Protein AF-A0A2E2EBF0-F1 (afdb_monomer)

Radius of gyration: 18.36 Å; Cα contacts (8 Å, |Δi|>4): 272; chains: 1; bounding box: 48×27×52 Å

pLDDT: mean 91.11, std 5.86, range [53.75, 97.44]

Solvent-accessible surface area (backbone atoms only — not comparable to full-atom values): 9945 Å² total; per-residue (Å²): 137,89,55,76,67,55,57,56,48,48,54,36,33,75,69,41,33,41,21,37,41,37,35,20,41,70,90,76,64,46,81,65,34,36,41,30,27,51,69,26,38,61,19,34,23,44,29,94,85,40,58,39,71,54,15,43,43,52,49,50,42,47,46,71,77,37,85,52,38,78,45,81,45,80,42,92,70,61,74,89,56,59,78,45,89,65,61,68,69,59,52,54,52,53,37,52,54,50,39,53,48,30,66,77,33,62,88,70,54,75,62,53,76,30,32,48,42,77,37,72,67,46,70,73,67,68,66,93,68,55,73,67,41,47,55,48,53,56,40,42,74,78,32,37,38,40,49,50,35,72,66,67,37,81,63,51,72,40,56,50,37,50,31,52,52,50,36,44,75,69,62,30,48,45,81,44,80,73,128

Nearest PDB structures (foldseek):
  8ae6-assembly1_S  TM=7.185E-01  e=1.279E+00  Saccharomyces cerevisiae
  7t3c-assembly1_C  TM=7.363E-01  e=3.090E+00  Homo sapiens
  7t3c-assembly1_B  TM=2.744E-01  e=4.396E+00  Homo sapiens

Foldseek 3Di:
DDAPVLVVLVVLLVVQAAFWKFWAAPPPRHTQWIFGGGGSDGQFIDGLPAGGLLNLLLVLLCVVVGVTDIDTDGDDDDPVSRPDDDDPVVSVVVSVVSNVLCVVQVVQQDDQQKWKAFDPVLVVVPDDDDPLLVLLVVLCVPDGGSNSSCSPRNDHSSSNSVSVVVCVVVVGMDIDHDD

Mean predicted aligned error: 5.68 Å

Secondary structure (DSSP, 8-state):
---HHHHHHHHHHHTT--EEEEEE-TTT--EEEEEEEETTEEEEEESTT--HHHHHHHHHHHHHHS-PEEEEEE----GGG------HHHHHHHHHHHHHHHHHHGGGPPPTT-EEEE-HHHHHHT----HHHHHHHHHHHH--BHHHHHHH-SS-HHHHHHHHHHHHHTT-EEEE---

Structure (mmCIF, N/CA/C/O backbone):
data_AF-A0A2E2EBF0-F1
#
_entry.id   AF-A0A2E2EBF0-F1
#
loop_
_atom_site.group_PDB
_atom_site.id
_atom_site.type_symbol
_atom_site.label_atom_id
_atom_site.label_alt_id
_atom_site.label_comp_id
_atom_site.label_asym_id
_atom_site.label_entity_id
_atom_site.label_seq_id
_atom_site.pdbx_PDB_ins_code
_atom_site.Cartn_x
_atom_site.Cartn_y
_atom_site.Cartn_z
_atom_site.occupancy
_atom_site.B_iso_or_equiv
_atom_site.auth_seq_id
_atom_site.auth_comp_id
_atom_site.auth_asym_id
_atom_site.auth_atom_id
_atom_site.pdbx_PDB_model_num
ATOM 1 N N . MET A 1 1 ? 10.421 15.119 -2.868 1.00 69.62 1 MET A N 1
ATOM 2 C CA . MET A 1 1 ? 11.012 13.917 -2.250 1.00 69.62 1 MET A CA 1
ATOM 3 C C . MET A 1 1 ? 11.567 13.080 -3.377 1.00 69.62 1 MET A C 1
ATOM 5 O O . MET A 1 1 ? 10.826 12.855 -4.325 1.00 69.62 1 MET A O 1
ATOM 9 N N . ASP A 1 2 ? 12.838 12.704 -3.304 1.00 72.00 2 ASP A N 1
ATOM 10 C CA . ASP A 1 2 ? 13.488 11.916 -4.347 1.00 72.00 2 ASP A CA 1
ATOM 11 C C . ASP A 1 2 ? 13.670 10.478 -3.857 1.00 72.00 2 ASP A C 1
ATOM 13 O O . ASP A 1 2 ? 14.123 10.264 -2.729 1.00 72.00 2 ASP A O 1
ATOM 17 N N . LEU A 1 3 ? 13.231 9.505 -4.651 1.00 83.75 3 LEU A N 1
ATOM 18 C CA . LEU A 1 3 ? 13.284 8.089 -4.302 1.00 83.75 3 LEU A CA 1
ATOM 19 C C . LEU A 1 3 ? 14.122 7.371 -5.348 1.00 83.75 3 LEU A C 1
ATOM 21 O O . LEU A 1 3 ? 13.720 7.300 -6.503 1.00 83.75 3 LEU A O 1
ATOM 25 N N . LYS A 1 4 ? 15.212 6.730 -4.925 1.00 90.81 4 LYS A N 1
ATOM 26 C CA . LYS A 1 4 ? 16.095 5.949 -5.808 1.00 90.81 4 LYS A CA 1
ATOM 27 C C . LYS A 1 4 ? 15.349 4.913 -6.666 1.00 90.81 4 LYS A C 1
ATOM 29 O O . LYS A 1 4 ? 15.742 4.628 -7.789 1.00 90.81 4 LYS A O 1
ATOM 34 N N . ILE A 1 5 ? 14.244 4.352 -6.167 1.00 92.94 5 ILE A N 1
ATOM 35 C CA . ILE A 1 5 ? 13.412 3.424 -6.949 1.00 92.94 5 ILE A CA 1
ATOM 36 C C . ILE A 1 5 ? 12.758 4.086 -8.170 1.00 92.94 5 ILE A C 1
ATOM 38 O O . ILE A 1 5 ? 12.507 3.401 -9.154 1.00 92.94 5 ILE A O 1
ATOM 42 N N . PHE A 1 6 ? 12.490 5.394 -8.139 1.00 94.69 6 PHE A N 1
ATOM 43 C CA . PHE A 1 6 ? 11.945 6.106 -9.294 1.00 94.69 6 PHE A CA 1
ATOM 44 C C . PHE A 1 6 ? 12.949 6.171 -10.439 1.00 94.69 6 PHE A C 1
ATOM 46 O O .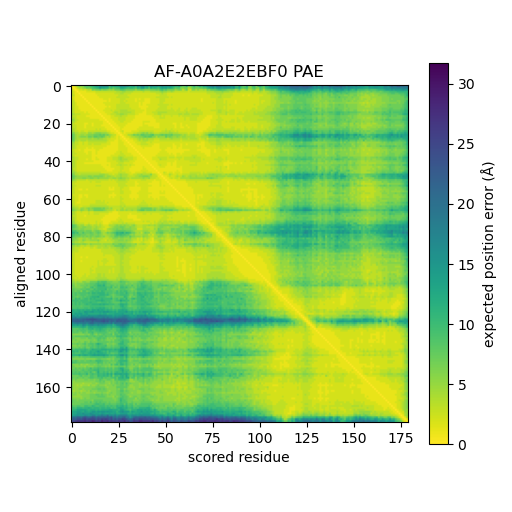 PHE A 1 6 ? 12.542 5.919 -11.565 1.00 94.69 6 PHE A O 1
ATOM 53 N N . GLU A 1 7 ? 14.236 6.386 -10.152 1.00 94.38 7 GLU A N 1
ATOM 54 C CA . GLU A 1 7 ? 15.300 6.336 -11.165 1.00 94.38 7 GLU A CA 1
ATOM 55 C C . GLU A 1 7 ? 15.337 4.961 -11.846 1.00 94.38 7 GLU A C 1
ATOM 57 O O . GLU A 1 7 ? 15.288 4.863 -13.068 1.00 94.38 7 GLU A O 1
ATOM 62 N N . ILE A 1 8 ? 15.308 3.883 -11.053 1.00 95.25 8 ILE A N 1
ATOM 63 C CA . ILE A 1 8 ? 15.311 2.506 -11.571 1.00 95.25 8 ILE A CA 1
ATOM 64 C C . ILE A 1 8 ? 14.076 2.243 -12.442 1.00 95.25 8 ILE A C 1
ATOM 66 O O . ILE A 1 8 ? 14.166 1.590 -13.482 1.00 95.25 8 ILE A O 1
ATOM 70 N N . ILE A 1 9 ? 12.909 2.727 -12.015 1.00 95.81 9 ILE A N 1
ATOM 71 C CA . ILE A 1 9 ? 11.661 2.577 -12.766 1.00 95.81 9 ILE A CA 1
ATOM 72 C C . ILE A 1 9 ? 11.694 3.391 -14.065 1.00 95.81 9 ILE A C 1
ATOM 74 O O . ILE A 1 9 ? 11.201 2.906 -15.082 1.00 95.81 9 ILE A O 1
ATOM 78 N N . ASP A 1 10 ? 12.283 4.585 -14.057 1.00 96.19 10 ASP A N 1
ATOM 79 C CA . ASP A 1 10 ? 12.459 5.405 -15.256 1.00 96.19 10 ASP A CA 1
ATOM 80 C C . ASP A 1 10 ? 13.385 4.736 -16.264 1.00 96.19 10 ASP A C 1
ATOM 82 O O . ASP A 1 10 ? 13.055 4.666 -17.446 1.00 96.19 10 ASP A O 1
ATOM 86 N N . GLU A 1 11 ? 14.492 4.154 -15.801 1.00 96.38 11 GLU A N 1
ATOM 87 C CA . GLU A 1 11 ? 15.360 3.333 -16.645 1.00 96.38 11 GLU A CA 1
ATOM 88 C C . GLU A 1 11 ? 14.573 2.189 -17.300 1.00 96.38 11 GLU A C 1
ATOM 90 O O . GLU A 1 11 ? 14.660 2.001 -18.514 1.00 96.38 11 GLU A O 1
ATOM 95 N N . GLN A 1 12 ? 13.744 1.473 -16.527 1.00 96.62 12 GLN A N 1
ATOM 96 C CA . GLN A 1 12 ? 12.925 0.372 -17.049 1.00 96.62 12 GLN A CA 1
ATOM 97 C C . GLN A 1 12 ? 11.855 0.856 -18.034 1.00 96.62 12 GLN A C 1
ATOM 99 O O . GLN A 1 12 ? 11.537 0.160 -19.001 1.00 96.62 12 GLN A O 1
ATOM 104 N N . ASN A 1 13 ? 11.310 2.054 -17.818 1.00 96.38 13 ASN A N 1
ATOM 105 C CA . ASN A 1 13 ? 10.369 2.676 -18.737 1.00 96.38 13 ASN A CA 1
ATOM 106 C C . ASN A 1 13 ? 11.032 3.019 -20.078 1.00 96.38 13 ASN A C 1
ATOM 108 O O . ASN A 1 13 ? 10.491 2.674 -21.127 1.00 96.38 13 ASN A O 1
ATOM 112 N N . ILE A 1 14 ? 12.219 3.632 -20.043 1.00 96.81 14 ILE A N 1
ATOM 113 C CA . ILE A 1 14 ? 12.965 4.072 -21.232 1.00 96.81 14 ILE A CA 1
ATOM 114 C C . ILE A 1 14 ? 13.367 2.890 -22.118 1.00 96.81 14 ILE A C 1
ATOM 116 O O . ILE A 1 14 ? 13.306 2.991 -23.342 1.00 96.81 14 ILE A O 1
ATOM 120 N N . VAL A 1 15 ? 13.771 1.768 -21.518 1.00 96.25 15 VAL A N 1
ATOM 121 C CA . VAL A 1 15 ? 14.196 0.570 -22.265 1.00 96.25 15 VAL A CA 1
ATOM 122 C C . VAL A 1 15 ? 13.032 -0.341 -22.674 1.00 96.25 15 VAL A C 1
ATOM 124 O O . VAL A 1 15 ? 13.276 -1.445 -23.157 1.00 96.25 15 VAL A O 1
ATOM 127 N N . CYS A 1 16 ? 11.780 0.094 -22.479 1.00 95.25 16 CYS A N 1
ATOM 128 C CA . CYS A 1 16 ? 10.571 -0.695 -22.738 1.00 95.25 16 CYS A CA 1
ATOM 129 C C . CYS A 1 16 ? 10.619 -2.081 -22.068 1.00 95.25 16 CYS A C 1
ATOM 131 O O . CYS A 1 16 ? 10.295 -3.097 -22.679 1.00 95.25 16 CYS A O 1
ATOM 133 N N . PHE A 1 17 ? 11.064 -2.129 -20.810 1.00 96.62 17 PHE A N 1
ATOM 134 C CA . PHE A 1 17 ? 11.285 -3.378 -20.088 1.00 96.62 17 PHE A CA 1
ATOM 13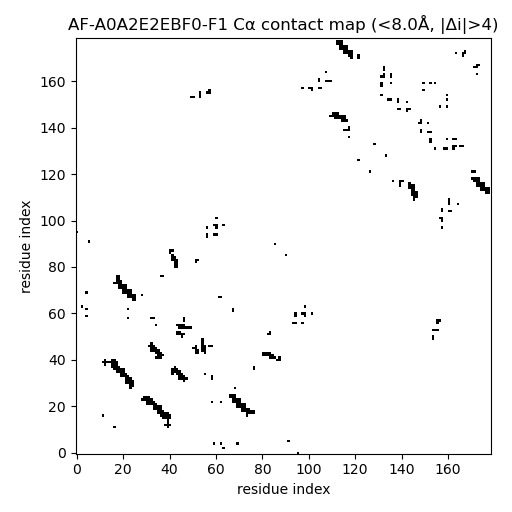5 C C . PHE A 1 17 ? 9.996 -4.198 -19.918 1.00 96.62 17 PHE A C 1
ATOM 137 O O . PHE A 1 17 ? 8.947 -3.659 -19.556 1.00 96.62 17 PHE A O 1
ATOM 144 N N . THR A 1 18 ? 10.113 -5.517 -20.083 1.00 96.88 18 THR A N 1
ATOM 145 C CA . THR A 1 18 ? 9.068 -6.498 -19.761 1.00 96.88 18 THR A CA 1
ATOM 146 C C . THR A 1 18 ? 9.642 -7.545 -18.810 1.00 96.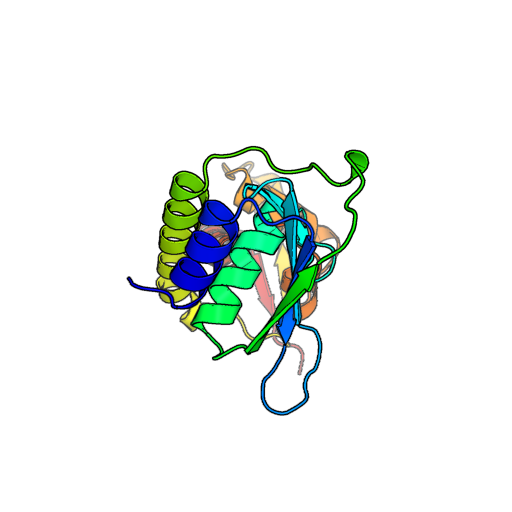88 18 THR A C 1
ATOM 148 O O . THR A 1 18 ? 10.664 -8.173 -19.097 1.00 96.88 18 THR A O 1
ATOM 151 N N . GLY A 1 19 ? 9.000 -7.711 -17.654 1.00 96.94 19 GLY A N 1
ATOM 152 C CA . GLY A 1 19 ? 9.478 -8.586 -16.585 1.00 96.94 19 GLY A CA 1
ATOM 153 C C . GLY A 1 19 ? 9.093 -8.082 -15.198 1.00 96.94 19 GLY A C 1
ATOM 154 O O . GLY A 1 19 ? 8.059 -7.431 -15.016 1.00 96.94 19 GLY A O 1
ATOM 155 N N . ARG A 1 20 ? 9.921 -8.387 -14.195 1.00 97.19 20 ARG A N 1
ATOM 156 C CA . ARG A 1 20 ? 9.675 -8.024 -12.792 1.00 97.19 20 ARG A CA 1
ATOM 157 C C . ARG A 1 20 ? 10.830 -7.237 -12.196 1.00 97.19 20 ARG A C 1
ATOM 159 O O . ARG A 1 20 ? 11.995 -7.543 -12.429 1.00 97.19 20 ARG A O 1
ATOM 166 N N . LEU A 1 21 ? 10.493 -6.277 -11.344 1.00 97.38 21 LEU A N 1
ATOM 167 C CA . LEU A 1 21 ? 11.405 -5.743 -10.342 1.00 97.38 21 LEU A CA 1
ATOM 168 C C . LEU A 1 21 ? 11.043 -6.342 -8.993 1.00 97.38 21 LEU A C 1
ATOM 170 O O . LEU A 1 21 ? 9.990 -6.039 -8.431 1.00 97.38 21 LEU A O 1
ATOM 174 N N . ASN A 1 22 ? 11.919 -7.193 -8.479 1.00 97.44 22 ASN A N 1
ATOM 175 C CA . ASN A 1 22 ? 11.788 -7.801 -7.166 1.00 97.44 22 ASN A CA 1
ATOM 176 C C . ASN A 1 22 ? 12.473 -6.919 -6.121 1.00 97.44 22 ASN A C 1
ATOM 178 O O . ASN A 1 22 ? 13.636 -6.544 -6.278 1.00 97.44 22 ASN A O 1
ATOM 182 N N . LEU A 1 23 ? 11.757 -6.606 -5.043 1.00 96.81 23 LEU A N 1
ATOM 183 C CA . LEU A 1 23 ? 12.297 -5.889 -3.894 1.00 96.81 23 LEU A CA 1
ATOM 184 C C . LEU A 1 23 ? 12.678 -6.900 -2.812 1.00 96.81 23 LEU A C 1
ATOM 186 O O . LEU A 1 23 ? 11.836 -7.682 -2.363 1.00 96.81 23 LEU A O 1
ATOM 190 N N . LEU A 1 24 ? 13.942 -6.873 -2.394 1.00 96.06 24 LEU A N 1
ATOM 191 C CA . LEU A 1 24 ? 14.535 -7.809 -1.441 1.00 96.06 24 LEU A CA 1
ATOM 192 C C . LEU A 1 24 ? 15.145 -7.070 -0.243 1.00 96.06 24 LEU A C 1
ATOM 194 O O . LEU A 1 24 ? 15.692 -5.974 -0.388 1.00 96.06 24 LEU A O 1
ATOM 198 N N . LYS A 1 25 ? 15.139 -7.693 0.939 1.00 94.31 25 LYS A N 1
ATOM 199 C CA . LYS A 1 25 ? 15.927 -7.196 2.083 1.00 94.31 25 LYS A CA 1
ATOM 200 C C . LYS A 1 25 ? 17.427 -7.380 1.798 1.00 94.31 25 LYS A C 1
ATOM 202 O O . LYS A 1 25 ? 17.823 -8.506 1.490 1.00 94.31 25 LYS A O 1
ATO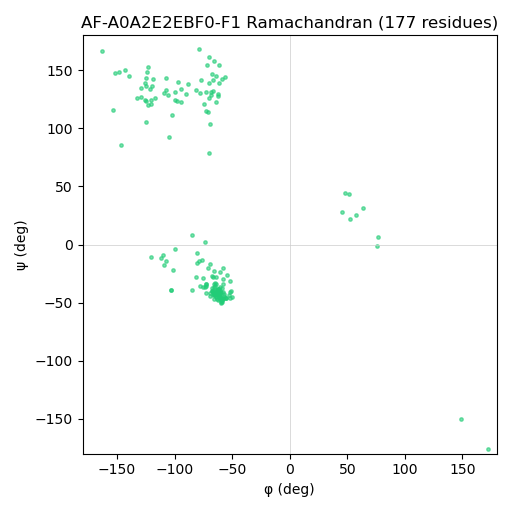M 207 N N . PRO A 1 26 ? 18.289 -6.355 1.943 1.00 90.81 26 PRO A N 1
ATOM 208 C CA . PRO A 1 26 ? 19.709 -6.475 1.591 1.00 90.81 26 PRO A CA 1
ATOM 209 C C . PRO A 1 26 ? 20.465 -7.550 2.370 1.00 90.81 26 PRO A C 1
ATOM 211 O O . PRO A 1 26 ? 21.348 -8.202 1.823 1.00 90.81 26 PRO A O 1
ATOM 214 N N . GLN A 1 27 ? 20.130 -7.729 3.651 1.00 89.94 27 GLN A N 1
ATOM 215 C CA . GLN A 1 27 ? 20.878 -8.602 4.556 1.00 89.94 27 GLN A CA 1
ATOM 216 C C . GLN A 1 27 ? 20.546 -10.082 4.341 1.00 89.94 27 GLN A C 1
ATOM 218 O O . GLN A 1 27 ? 21.419 -10.932 4.484 1.00 89.94 27 GLN A O 1
ATOM 223 N N . THR A 1 28 ? 19.291 -10.397 4.013 1.00 92.88 28 THR A N 1
ATOM 224 C CA . THR A 1 28 ? 18.798 -11.782 3.927 1.00 92.88 28 THR A CA 1
ATOM 225 C C . THR A 1 28 ? 18.462 -12.223 2.505 1.00 92.88 28 THR A C 1
ATOM 227 O O . THR A 1 28 ? 18.233 -13.407 2.285 1.00 92.88 28 THR A O 1
ATOM 230 N N . ASN A 1 29 ? 18.414 -11.295 1.541 1.00 91.44 29 ASN A N 1
ATOM 231 C CA . ASN A 1 29 ? 17.818 -11.489 0.213 1.00 91.44 29 ASN A CA 1
ATOM 232 C C . ASN A 1 29 ? 16.373 -12.026 0.262 1.00 91.44 29 ASN A C 1
ATOM 234 O O . ASN A 1 29 ? 15.885 -12.602 -0.706 1.00 91.44 29 ASN A O 1
ATOM 238 N N . GLU A 1 30 ? 15.676 -11.836 1.384 1.00 93.62 30 GLU A N 1
ATOM 239 C CA . GLU A 1 30 ? 14.278 -12.233 1.530 1.00 93.62 30 GLU A CA 1
ATOM 240 C C . GLU A 1 30 ? 13.396 -11.381 0.615 1.00 93.62 30 GLU A C 1
ATOM 242 O O . GLU A 1 30 ? 13.516 -10.151 0.599 1.00 93.62 30 GLU A O 1
ATOM 247 N N . HIS A 1 31 ? 12.504 -12.044 -0.125 1.00 95.25 31 HIS A N 1
ATOM 248 C CA . HIS A 1 31 ? 11.557 -11.396 -1.025 1.00 95.25 31 HIS A CA 1
ATOM 249 C C . HIS A 1 31 ? 10.482 -10.641 -0.251 1.00 95.25 31 HIS A C 1
ATOM 251 O O . HIS A 1 31 ? 9.816 -11.200 0.618 1.00 95.25 31 HIS A O 1
ATOM 257 N N . VAL A 1 32 ? 10.330 -9.356 -0.569 1.00 94.62 32 VAL A N 1
ATOM 258 C CA . VAL A 1 32 ? 9.348 -8.478 0.073 1.00 94.62 32 VAL A CA 1
ATOM 259 C C . VAL A 1 32 ? 8.134 -8.261 -0.834 1.00 94.62 32 VAL A C 1
ATOM 261 O O . VAL A 1 32 ? 6.996 -8.250 -0.366 1.00 94.62 32 VAL A O 1
ATOM 264 N N . GLY A 1 33 ? 8.364 -8.124 -2.139 1.00 96.12 33 GLY A N 1
ATOM 265 C CA . GLY A 1 33 ? 7.316 -8.032 -3.149 1.00 96.12 33 GLY A CA 1
ATOM 266 C C . GLY A 1 33 ? 7.874 -7.697 -4.530 1.00 96.12 33 GLY A C 1
ATOM 267 O O . GLY A 1 33 ? 9.091 -7.629 -4.717 1.00 96.12 33 GLY A O 1
ATOM 268 N N . SER A 1 34 ? 6.985 -7.505 -5.502 1.00 97.00 34 SER A N 1
ATOM 269 C CA . SER A 1 34 ? 7.371 -7.323 -6.908 1.00 97.00 34 SER A CA 1
ATOM 270 C C . SER A 1 34 ? 6.547 -6.245 -7.599 1.00 97.00 34 SER A C 1
ATOM 272 O O . SER A 1 34 ? 5.344 -6.141 -7.364 1.00 97.00 34 SER A O 1
ATOM 274 N N . ILE A 1 35 ? 7.174 -5.502 -8.508 1.00 97.25 35 ILE A N 1
ATOM 275 C CA . ILE A 1 35 ? 6.509 -4.612 -9.467 1.00 97.25 35 ILE A CA 1
ATOM 276 C C . ILE A 1 35 ? 6.644 -5.247 -10.852 1.00 97.25 35 ILE A C 1
ATOM 278 O O . ILE A 1 35 ? 7.736 -5.661 -11.235 1.00 97.25 35 ILE A O 1
ATOM 282 N N . ILE A 1 36 ? 5.540 -5.365 -11.584 1.00 97.00 36 ILE A N 1
ATOM 283 C CA . ILE A 1 36 ? 5.486 -6.075 -12.867 1.00 97.00 36 ILE A CA 1
ATOM 284 C C . ILE A 1 36 ? 5.353 -5.067 -14.000 1.00 97.00 36 ILE A C 1
ATOM 286 O O . ILE A 1 36 ? 4.509 -4.166 -13.936 1.00 97.00 36 ILE A O 1
ATOM 290 N N . PHE A 1 37 ? 6.170 -5.261 -15.033 1.00 96.56 37 PHE A N 1
ATOM 291 C CA . PHE A 1 37 ? 6.263 -4.398 -16.199 1.00 96.56 37 PHE A CA 1
ATOM 292 C C . PHE A 1 37 ? 5.912 -5.139 -17.486 1.00 96.56 37 PHE A C 1
ATOM 294 O O . PHE A 1 37 ? 6.285 -6.301 -17.658 1.00 96.56 37 PHE A O 1
ATOM 301 N N . ILE A 1 38 ? 5.236 -4.430 -18.389 1.00 95.50 38 ILE A N 1
ATOM 302 C CA . ILE A 1 38 ? 5.093 -4.780 -19.806 1.00 95.50 38 ILE A CA 1
ATOM 303 C C . ILE A 1 38 ? 5.381 -3.514 -20.609 1.00 95.50 38 ILE A C 1
ATOM 305 O O . ILE A 1 38 ? 4.778 -2.473 -20.343 1.00 95.50 38 ILE A O 1
ATOM 309 N N . ASP A 1 39 ? 6.306 -3.605 -21.560 1.00 93.75 39 ASP A N 1
ATOM 310 C CA . ASP A 1 39 ? 6.707 -2.528 -22.470 1.00 93.75 39 ASP A CA 1
ATOM 311 C C . ASP A 1 39 ? 6.984 -1.202 -21.738 1.00 93.75 39 ASP A C 1
ATOM 313 O O . ASP A 1 39 ? 6.526 -0.120 -22.112 1.00 93.75 39 ASP A O 1
ATOM 317 N N . GLY A 1 40 ? 7.711 -1.297 -20.622 1.00 94.06 40 GLY A N 1
ATOM 318 C CA . GLY A 1 40 ? 8.100 -0.162 -19.789 1.00 94.06 40 GLY A CA 1
ATOM 319 C C . GLY A 1 40 ? 6.984 0.404 -18.903 1.00 94.06 40 GLY A C 1
ATOM 320 O O . GLY A 1 40 ? 7.233 1.328 -18.130 1.00 94.06 40 GLY A O 1
ATOM 321 N N . GLN A 1 41 ? 5.762 -0.127 -18.962 1.00 94.94 41 GLN A N 1
ATOM 322 C CA . GLN A 1 41 ? 4.642 0.314 -18.129 1.00 94.94 41 GLN A CA 1
ATOM 323 C C . GLN A 1 41 ? 4.468 -0.585 -16.908 1.00 94.94 41 GLN A C 1
ATOM 325 O O . GLN A 1 41 ? 4.531 -1.807 -17.016 1.00 94.94 41 GLN A O 1
ATOM 330 N N . ILE A 1 42 ? 4.170 0.010 -15.749 1.00 96.75 42 ILE A N 1
ATOM 331 C CA . ILE A 1 42 ? 3.766 -0.751 -14.561 1.00 96.75 42 ILE A CA 1
ATOM 332 C C . ILE A 1 42 ? 2.349 -1.276 -14.780 1.00 96.75 42 ILE A C 1
ATOM 334 O O . ILE A 1 42 ? 1.391 -0.502 -14.821 1.00 96.75 42 ILE A O 1
ATOM 338 N N . VAL A 1 43 ? 2.213 -2.596 -14.856 1.00 96.25 43 VAL A N 1
ATOM 339 C CA . VAL A 1 43 ? 0.927 -3.256 -15.120 1.00 96.25 43 VAL A CA 1
ATOM 340 C C . VAL A 1 43 ? 0.372 -3.995 -13.908 1.00 96.25 43 VAL A C 1
ATOM 342 O O . VAL A 1 43 ? -0.819 -4.308 -13.871 1.00 96.25 43 VAL A O 1
ATOM 345 N N . ASN A 1 44 ? 1.203 -4.276 -12.900 1.00 96.75 44 ASN A N 1
ATOM 346 C CA . ASN A 1 44 ? 0.788 -4.956 -11.675 1.00 96.75 44 ASN A CA 1
ATOM 347 C C . ASN A 1 44 ? 1.816 -4.770 -10.548 1.00 96.75 44 ASN A C 1
ATOM 349 O O . ASN A 1 44 ? 2.960 -4.386 -10.793 1.00 96.75 44 ASN A O 1
ATOM 353 N N . ALA A 1 45 ? 1.426 -5.096 -9.319 1.00 96.50 45 ALA A N 1
ATOM 354 C CA . ALA A 1 45 ? 2.337 -5.224 -8.190 1.00 96.50 45 ALA A CA 1
ATOM 355 C C . ALA A 1 45 ? 1.838 -6.283 -7.202 1.00 96.50 45 ALA A C 1
ATOM 357 O O . ALA A 1 45 ? 0.634 -6.483 -7.039 1.00 96.50 45 ALA A O 1
ATOM 358 N N . LEU A 1 46 ? 2.774 -6.953 -6.532 1.00 94.69 46 LEU A N 1
ATOM 359 C CA . LEU A 1 46 ? 2.512 -8.044 -5.601 1.00 94.69 46 LEU A CA 1
ATOM 360 C C . LEU A 1 46 ? 3.101 -7.717 -4.229 1.00 94.69 46 LEU A C 1
ATOM 362 O O . LEU A 1 46 ? 4.311 -7.542 -4.089 1.00 94.69 46 LEU A O 1
ATOM 366 N N . TRP A 1 47 ? 2.235 -7.676 -3.217 1.00 91.75 47 TRP A N 1
ATOM 367 C CA . TRP A 1 47 ? 2.603 -7.455 -1.819 1.00 91.75 47 TRP A CA 1
ATOM 368 C C . TRP A 1 47 ? 1.563 -8.096 -0.905 1.00 91.75 47 TRP A C 1
ATOM 370 O O . TRP A 1 47 ? 0.415 -7.663 -0.916 1.00 91.75 47 TRP A O 1
ATOM 380 N N . LYS A 1 48 ? 1.944 -9.113 -0.121 1.00 85.62 48 LYS A N 1
ATOM 381 C CA . LYS A 1 48 ? 1.109 -9.735 0.934 1.00 85.62 48 LYS A CA 1
ATOM 382 C C . LYS A 1 48 ? -0.356 -10.052 0.551 1.00 85.62 48 LYS A C 1
ATOM 384 O O . LYS A 1 48 ? -1.225 -10.064 1.412 1.00 85.62 48 LYS A O 1
ATOM 389 N N . GLY A 1 49 ? -0.643 -10.303 -0.728 1.00 82.38 49 GLY A N 1
ATOM 390 C CA . GLY A 1 49 ? -2.006 -10.554 -1.219 1.00 82.38 49 GLY A CA 1
ATOM 391 C C . GLY A 1 49 ? -2.902 -9.315 -1.373 1.00 82.38 49 GLY A C 1
ATOM 392 O O . GLY A 1 49 ? -4.077 -9.469 -1.688 1.00 82.38 49 GLY A O 1
ATOM 393 N N . CYS A 1 50 ? -2.379 -8.098 -1.191 1.00 83.50 50 CYS A N 1
ATOM 394 C CA . CYS A 1 50 ? -3.127 -6.859 -1.404 1.00 83.50 50 CYS A CA 1
ATOM 395 C C . CYS A 1 50 ? -3.503 -6.652 -2.881 1.00 83.50 50 CYS A C 1
ATOM 397 O O . CYS A 1 50 ? -2.819 -7.123 -3.793 1.00 83.50 50 CYS A O 1
ATOM 399 N N . ALA A 1 51 ? -4.539 -5.841 -3.115 1.00 89.06 51 ALA A N 1
ATOM 400 C CA . ALA A 1 51 ? -4.892 -5.380 -4.453 1.00 89.06 51 ALA A CA 1
ATOM 401 C C . ALA A 1 51 ? -3.702 -4.659 -5.137 1.00 89.06 51 ALA A C 1
ATOM 403 O O . ALA A 1 51 ? -2.996 -3.901 -4.465 1.00 89.06 51 ALA A O 1
ATOM 404 N N . PRO A 1 52 ? -3.508 -4.803 -6.463 1.00 93.00 52 PRO A N 1
ATOM 405 C CA . PRO A 1 52 ? -2.311 -4.338 -7.178 1.00 93.00 52 PRO A CA 1
ATOM 406 C C . PRO A 1 52 ? -1.896 -2.889 -6.927 1.00 93.00 52 PRO A C 1
ATOM 408 O O . PRO A 1 52 ? -0.727 -2.602 -6.684 1.00 93.00 52 PRO A O 1
ATOM 411 N N . PHE A 1 53 ? -2.848 -1.955 -6.942 1.00 91.81 53 PHE A N 1
ATOM 412 C CA . PHE A 1 53 ? -2.542 -0.540 -6.716 1.00 91.81 53 PHE A CA 1
ATOM 413 C C . PHE A 1 53 ? -1.996 -0.308 -5.302 1.00 91.81 53 PHE A C 1
ATOM 415 O O . PHE A 1 53 ? -1.012 0.401 -5.104 1.00 91.81 53 PHE A O 1
ATOM 422 N N . LYS A 1 54 ? -2.610 -0.956 -4.312 1.00 88.75 54 LYS A N 1
ATOM 423 C CA . LYS A 1 54 ? -2.212 -0.824 -2.912 1.00 88.75 54 LYS A CA 1
ATOM 424 C C . LYS A 1 54 ? -0.908 -1.549 -2.625 1.00 88.75 54 LYS A C 1
ATOM 426 O O . LYS A 1 54 ? -0.078 -1.036 -1.883 1.00 88.75 54 LYS A O 1
ATOM 431 N N . ALA A 1 55 ? -0.697 -2.697 -3.265 1.00 92.50 55 ALA A N 1
ATOM 432 C CA . ALA A 1 55 ? 0.582 -3.385 -3.248 1.00 92.50 55 ALA A CA 1
ATOM 433 C C . ALA A 1 55 ? 1.710 -2.468 -3.738 1.00 92.50 55 ALA A C 1
ATOM 435 O O . ALA A 1 55 ? 2.735 -2.358 -3.071 1.00 92.50 55 ALA A O 1
ATOM 436 N N . LEU A 1 56 ? 1.490 -1.747 -4.842 1.00 95.19 56 LEU A N 1
ATOM 437 C CA . LEU A 1 56 ? 2.457 -0.795 -5.382 1.00 95.19 56 LEU A CA 1
ATOM 438 C C . LEU A 1 56 ? 2.757 0.353 -4.402 1.00 95.19 56 LEU A C 1
ATOM 440 O O . LEU A 1 56 ? 3.922 0.644 -4.139 1.00 95.19 56 LEU A O 1
ATOM 444 N N . MET A 1 57 ? 1.729 0.980 -3.819 1.00 94.31 57 MET A N 1
ATOM 445 C CA . MET A 1 57 ? 1.931 2.067 -2.849 1.00 94.31 57 MET A CA 1
ATOM 446 C C . MET A 1 57 ? 2.653 1.582 -1.582 1.00 94.31 57 MET A C 1
ATOM 448 O O . MET A 1 57 ? 3.574 2.244 -1.103 1.00 94.31 57 MET A O 1
ATOM 452 N N . ASN A 1 58 ? 2.295 0.401 -1.067 1.00 90.94 58 ASN A N 1
ATOM 453 C CA . ASN A 1 58 ? 2.969 -0.205 0.083 1.00 90.94 58 ASN A CA 1
ATOM 454 C C . ASN A 1 58 ? 4.434 -0.545 -0.216 1.00 90.94 58 ASN A C 1
ATOM 456 O O . ASN A 1 58 ? 5.291 -0.320 0.637 1.00 90.94 58 ASN A O 1
ATOM 460 N N . LEU A 1 59 ? 4.739 -1.029 -1.423 1.00 93.94 59 LEU A N 1
ATOM 461 C CA . LEU A 1 59 ? 6.112 -1.268 -1.871 1.00 93.94 59 LEU A CA 1
ATOM 462 C C . LEU A 1 59 ? 6.937 0.022 -1.877 1.00 93.94 59 LEU A C 1
ATOM 464 O O . LEU A 1 59 ? 8.057 0.015 -1.373 1.00 93.94 59 LEU A O 1
ATOM 468 N N . PHE A 1 60 ? 6.385 1.137 -2.367 1.00 94.50 60 PHE A N 1
ATOM 469 C CA . PHE A 1 60 ? 7.076 2.431 -2.333 1.00 94.50 60 PHE A CA 1
ATOM 470 C C . PHE A 1 60 ? 7.313 2.938 -0.912 1.00 94.50 60 PHE A C 1
ATOM 472 O O . PHE A 1 60 ? 8.423 3.362 -0.595 1.00 94.50 60 PHE A O 1
ATOM 479 N N . ILE A 1 61 ? 6.314 2.838 -0.031 1.00 92.00 61 ILE A N 1
ATOM 480 C CA . ILE A 1 61 ? 6.476 3.182 1.389 1.00 92.00 61 ILE A CA 1
ATOM 481 C C . ILE A 1 61 ? 7.564 2.316 2.030 1.00 92.00 61 ILE A C 1
ATOM 483 O O . ILE A 1 61 ? 8.384 2.814 2.798 1.00 92.00 61 ILE A O 1
ATOM 487 N N . LYS A 1 62 ? 7.603 1.023 1.705 1.00 91.12 62 LYS A N 1
ATOM 488 C CA . LYS A 1 62 ? 8.576 0.086 2.274 1.00 91.12 62 LYS A CA 1
ATOM 489 C C . LYS A 1 62 ? 9.981 0.293 1.742 1.00 91.12 62 LYS A C 1
ATOM 491 O O . LYS A 1 62 ? 10.911 0.193 2.530 1.00 91.12 62 LYS A O 1
ATOM 496 N N . PHE A 1 63 ? 10.121 0.648 0.470 1.00 92.88 63 PHE A N 1
ATOM 497 C CA . PHE A 1 63 ? 11.385 1.092 -0.112 1.00 92.88 63 PHE A CA 1
ATOM 498 C C . PHE A 1 63 ? 11.868 2.418 0.494 1.00 92.88 63 PHE A C 1
ATOM 500 O O . PHE A 1 63 ? 13.061 2.650 0.625 1.00 92.88 63 PHE A O 1
ATOM 507 N N . TYR A 1 64 ? 10.951 3.310 0.873 1.00 91.38 64 TYR A N 1
ATOM 508 C CA . TYR A 1 64 ? 11.320 4.537 1.575 1.00 91.38 64 TYR A CA 1
ATOM 509 C C . TYR A 1 64 ? 11.749 4.267 3.027 1.00 91.38 64 TYR A C 1
ATOM 511 O O . TYR A 1 64 ? 12.706 4.856 3.517 1.00 91.38 64 TYR A O 1
ATOM 519 N N . GLU A 1 65 ? 11.038 3.381 3.731 1.00 89.00 65 GLU A N 1
ATOM 520 C CA . GLU A 1 65 ? 11.326 3.039 5.130 1.00 89.00 65 GLU A CA 1
ATOM 521 C C . GLU A 1 65 ? 12.593 2.187 5.287 1.00 89.00 65 GLU A C 1
ATOM 523 O O . GLU A 1 65 ? 13.280 2.276 6.305 1.00 89.00 65 GLU A O 1
ATOM 528 N N . GLN A 1 66 ? 12.867 1.325 4.312 1.00 87.88 66 GLN A N 1
ATOM 529 C CA . GLN A 1 66 ? 13.951 0.353 4.335 1.00 87.88 66 GLN A CA 1
ATOM 530 C C . GLN A 1 66 ? 14.744 0.488 3.044 1.00 87.88 66 GLN A C 1
ATOM 532 O O . GLN A 1 66 ? 14.153 0.514 1.972 1.00 87.88 66 GLN A O 1
ATOM 537 N N . ASP A 1 67 ? 16.071 0.501 3.131 1.00 84.88 67 ASP A N 1
ATOM 538 C CA . ASP A 1 67 ? 16.939 0.505 1.951 1.00 84.88 67 ASP A CA 1
ATOM 539 C C . ASP A 1 67 ? 16.872 -0.863 1.252 1.00 84.88 67 ASP 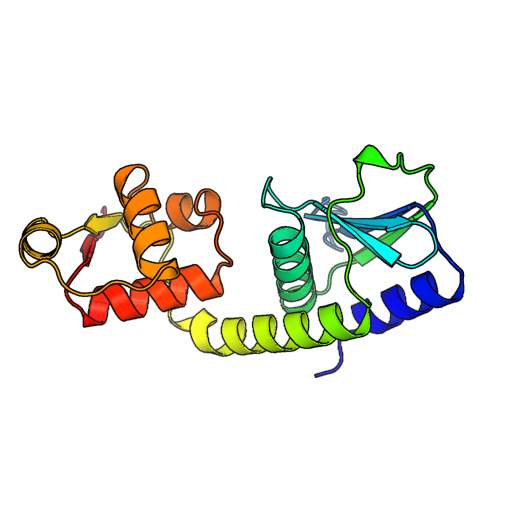A C 1
ATOM 541 O O . ASP A 1 67 ? 17.695 -1.739 1.492 1.00 84.88 67 ASP A O 1
ATOM 545 N N . LEU A 1 68 ? 15.809 -1.116 0.484 1.00 93.94 68 LEU A N 1
ATOM 546 C CA . LEU A 1 68 ? 15.573 -2.399 -0.172 1.00 93.94 68 LEU A CA 1
ATOM 547 C C . LEU A 1 68 ? 16.460 -2.540 -1.411 1.00 93.94 68 LEU A C 1
ATOM 549 O O . LEU A 1 68 ? 16.635 -1.617 -2.205 1.00 93.94 68 LEU A O 1
ATOM 553 N N . LYS A 1 69 ? 16.969 -3.751 -1.627 1.00 94.88 69 LYS A N 1
ATOM 554 C CA . LYS A 1 69 ? 17.666 -4.109 -2.859 1.00 94.88 69 LYS A CA 1
ATOM 555 C C . LYS A 1 69 ? 16.637 -4.364 -3.958 1.00 94.88 69 LYS A C 1
ATOM 557 O O . LYS A 1 69 ? 15.715 -5.151 -3.760 1.00 94.88 69 LYS A O 1
ATOM 562 N N . VAL A 1 70 ? 16.832 -3.757 -5.125 1.00 96.81 70 VAL A N 1
ATOM 563 C CA . VAL A 1 70 ? 16.020 -4.027 -6.320 1.00 96.81 70 VAL A CA 1
ATOM 564 C C . VAL A 1 70 ? 16.766 -4.990 -7.235 1.00 96.81 70 VAL A C 1
ATOM 566 O O . VAL A 1 70 ? 17.946 -4.789 -7.520 1.00 96.81 70 VAL A O 1
ATOM 569 N N . VAL A 1 71 ? 16.086 -6.041 -7.684 1.00 96.75 71 VAL A N 1
ATOM 570 C CA . VAL A 1 71 ? 16.593 -7.008 -8.662 1.00 96.75 71 VAL A CA 1
ATOM 571 C C . VAL A 1 71 ? 15.663 -7.004 -9.868 1.00 96.75 71 VAL A C 1
ATOM 573 O O . VAL A 1 71 ? 14.458 -7.191 -9.716 1.00 96.75 71 VAL A O 1
ATOM 576 N N . VAL A 1 72 ? 16.223 -6.768 -11.053 1.00 96.94 72 VAL A N 1
ATOM 577 C CA . VAL A 1 72 ? 15.489 -6.752 -12.324 1.00 96.94 72 VAL A CA 1
ATOM 578 C C . VAL A 1 72 ? 15.584 -8.135 -12.964 1.00 96.94 72 VAL A C 1
ATOM 580 O O . VAL A 1 72 ? 16.682 -8.630 -13.208 1.00 96.94 72 VAL A O 1
ATOM 583 N N . GLU A 1 73 ? 14.439 -8.754 -13.234 1.00 96.25 73 GLU A N 1
ATOM 584 C CA . GLU A 1 73 ? 14.327 -10.092 -13.820 1.00 96.25 73 GLU A CA 1
ATOM 585 C C . GLU A 1 73 ? 13.464 -10.035 -15.089 1.00 96.25 73 GLU A C 1
ATOM 587 O O . GLU A 1 73 ? 12.240 -9.895 -14.994 1.00 96.25 73 GLU A O 1
ATOM 592 N N . PRO A 1 74 ? 14.076 -10.117 -16.286 1.00 95.00 74 PRO A N 1
ATOM 593 C CA . PRO A 1 74 ? 13.336 -10.225 -17.538 1.00 95.00 74 PRO A CA 1
ATOM 594 C C . PRO A 1 74 ? 12.515 -11.520 -17.574 1.00 95.00 74 PRO A C 1
ATOM 596 O O . PRO A 1 74 ? 13.046 -12.607 -17.347 1.00 95.00 74 PRO A O 1
ATOM 599 N N . GLU A 1 75 ? 11.226 -11.415 -17.888 1.00 92.94 75 GLU A N 1
ATOM 600 C CA . GLU A 1 75 ? 10.305 -12.554 -17.972 1.00 92.94 75 GLU A CA 1
ATOM 601 C C . GLU A 1 75 ? 9.188 -12.238 -18.972 1.00 92.94 75 GLU A C 1
ATOM 603 O O . GLU A 1 75 ? 8.764 -11.089 -19.088 1.00 92.94 75 GLU A O 1
ATOM 608 N N . LEU A 1 76 ? 8.673 -13.254 -19.673 1.00 90.44 76 LEU A N 1
ATOM 609 C CA . LEU A 1 76 ? 7.443 -13.114 -20.452 1.00 90.44 76 LEU A CA 1
ATOM 610 C C . LEU A 1 76 ? 6.243 -12.992 -19.507 1.00 90.44 76 LEU A C 1
ATOM 612 O O . LEU A 1 76 ? 5.891 -13.943 -18.809 1.00 90.44 76 LEU A O 1
ATOM 616 N N . ILE A 1 77 ? 5.599 -11.828 -19.510 1.00 91.19 77 ILE A N 1
ATOM 617 C CA . ILE A 1 77 ? 4.402 -11.570 -18.711 1.00 91.19 77 ILE A CA 1
ATOM 618 C C . ILE A 1 77 ? 3.163 -11.719 -19.596 1.00 91.19 77 ILE A C 1
ATOM 620 O O . ILE A 1 77 ? 3.028 -11.065 -20.624 1.00 91.19 77 ILE A O 1
ATOM 624 N N . ASP A 1 78 ? 2.248 -12.587 -19.176 1.00 88.88 78 ASP A N 1
ATOM 625 C CA . ASP A 1 78 ? 0.947 -12.784 -19.820 1.00 88.88 78 ASP A CA 1
ATOM 626 C C . ASP A 1 78 ? 0.037 -11.558 -19.595 1.00 88.88 78 ASP A C 1
ATOM 628 O O . ASP A 1 78 ? -0.030 -11.013 -18.488 1.00 88.88 78 ASP A O 1
ATOM 632 N N . GLU A 1 79 ? -0.709 -11.144 -20.619 1.00 84.62 79 GLU A N 1
ATOM 633 C CA . GLU A 1 79 ? -1.631 -10.002 -20.571 1.00 84.62 79 GLU A CA 1
ATOM 634 C C . GLU A 1 79 ? -2.659 -10.098 -19.434 1.00 84.62 79 GLU A C 1
ATOM 636 O O . GLU A 1 79 ? -3.091 -9.078 -18.895 1.00 84.62 79 GLU A O 1
ATOM 641 N N . LYS A 1 80 ? -3.011 -11.309 -18.976 1.00 88.38 80 LYS A N 1
ATOM 642 C CA . LYS A 1 80 ? -3.912 -11.495 -17.820 1.00 88.38 80 LYS A CA 1
ATOM 643 C C . LYS A 1 80 ? -3.409 -10.834 -16.528 1.00 88.38 80 LYS A C 1
ATOM 645 O O . LYS A 1 80 ? -4.199 -10.608 -15.600 1.00 88.38 80 LYS A O 1
ATOM 650 N N . TYR A 1 81 ? -2.106 -10.556 -16.445 1.00 84.12 81 TYR A N 1
ATOM 651 C CA . TYR A 1 81 ? -1.484 -9.864 -15.320 1.00 84.12 81 TYR A CA 1
ATOM 652 C C . TYR A 1 81 ? -1.646 -8.346 -15.382 1.00 84.12 81 TYR A C 1
ATOM 654 O O . TYR A 1 81 ? -1.342 -7.700 -14.382 1.00 84.12 81 TYR A O 1
ATOM 662 N N . ILE A 1 82 ? -2.174 -7.775 -16.469 1.00 91.62 82 ILE A N 1
ATOM 663 C CA . ILE A 1 82 ? -2.485 -6.347 -16.556 1.00 91.62 82 ILE A CA 1
ATOM 664 C C . ILE A 1 82 ? -3.670 -6.042 -15.637 1.00 91.62 82 ILE A C 1
ATOM 666 O O . ILE A 1 82 ? -4.823 -6.371 -15.916 1.00 91.62 82 ILE A O 1
ATOM 670 N N . LYS A 1 83 ? -3.370 -5.432 -14.491 1.00 92.75 83 LYS A N 1
ATOM 671 C CA . LYS A 1 83 ? -4.347 -4.997 -13.481 1.00 92.75 83 LYS A CA 1
ATOM 672 C C . LYS A 1 83 ? -4.290 -3.498 -13.214 1.00 92.75 83 LYS A C 1
ATOM 674 O O . LYS A 1 83 ? -5.164 -2.961 -12.538 1.00 92.75 83 LYS A O 1
ATOM 679 N N . LEU A 1 84 ? -3.262 -2.833 -13.725 1.00 93.12 84 LEU A N 1
ATOM 680 C CA . LEU A 1 84 ? -3.020 -1.412 -13.587 1.00 93.12 84 LEU A CA 1
ATOM 681 C C . LEU A 1 84 ? -2.846 -0.791 -14.970 1.00 93.12 84 LEU A C 1
ATOM 683 O O . LEU A 1 84 ? -2.207 -1.367 -15.845 1.00 93.12 84 LEU A O 1
ATOM 687 N N . SER A 1 85 ? -3.422 0.395 -15.150 1.00 90.25 85 SER A N 1
ATOM 688 C CA . SER A 1 85 ? -3.282 1.181 -16.373 1.00 90.25 85 SER A CA 1
ATOM 689 C C . SER A 1 85 ? -3.287 2.660 -16.005 1.00 90.25 85 SER A C 1
ATOM 691 O O . SER A 1 85 ? -4.329 3.313 -15.947 1.00 90.25 85 SER A O 1
ATOM 693 N N . TYR A 1 86 ? -2.106 3.175 -15.663 1.00 89.94 86 TYR A N 1
ATOM 694 C CA . TYR A 1 86 ? -1.892 4.595 -15.408 1.00 89.94 86 TYR A CA 1
ATOM 695 C C . TYR A 1 86 ? -0.522 5.026 -15.933 1.00 89.94 86 TYR A C 1
ATOM 697 O O . TYR A 1 86 ? 0.411 4.225 -15.902 1.00 89.94 86 TYR A O 1
ATOM 705 N N . PRO A 1 87 ? -0.369 6.298 -16.344 1.00 91.12 87 PRO A N 1
ATOM 706 C CA . PRO A 1 87 ? 0.941 6.850 -16.655 1.00 91.12 87 PRO A CA 1
ATOM 707 C C . PRO A 1 87 ? 1.878 6.770 -15.447 1.00 91.12 87 PRO A C 1
ATOM 709 O O . PRO A 1 87 ? 1.457 7.041 -14.318 1.00 91.12 87 PRO A O 1
ATOM 712 N N . LEU A 1 88 ? 3.156 6.482 -15.695 1.00 91.25 88 LEU A N 1
ATOM 713 C CA . LEU A 1 88 ? 4.176 6.357 -14.654 1.00 91.25 88 LEU A CA 1
ATOM 714 C C . LEU A 1 88 ? 4.240 7.584 -13.724 1.00 91.25 88 LEU A C 1
ATOM 716 O O . LEU A 1 88 ? 4.239 7.445 -12.501 1.00 91.25 88 LEU A O 1
ATOM 720 N N . GLU A 1 89 ? 4.173 8.789 -14.288 1.00 92.19 89 GLU A N 1
ATOM 721 C CA . GLU A 1 89 ? 4.158 10.047 -13.527 1.00 92.19 89 GLU A CA 1
ATOM 722 C C . GLU A 1 89 ? 2.995 10.142 -12.530 1.00 92.19 89 GLU A C 1
ATOM 724 O O . GLU A 1 89 ? 3.132 10.683 -11.430 1.00 92.19 89 GLU A O 1
ATOM 729 N N . LYS A 1 90 ? 1.837 9.561 -12.869 1.00 93.56 90 LYS A N 1
ATOM 730 C CA . LYS A 1 90 ? 0.701 9.506 -11.946 1.00 93.56 90 LYS A CA 1
ATOM 731 C C . LYS A 1 90 ? 1.006 8.592 -10.759 1.00 93.56 90 LYS A C 1
ATOM 733 O O . LYS A 1 90 ? 0.661 8.954 -9.637 1.00 93.56 90 LYS A O 1
ATOM 738 N N . PHE A 1 91 ? 1.662 7.450 -10.979 1.00 93.50 91 PHE A N 1
ATOM 739 C CA . PHE A 1 91 ? 2.076 6.571 -9.881 1.00 93.50 91 PHE A CA 1
ATOM 740 C C . PHE A 1 91 ? 3.091 7.239 -8.963 1.00 93.50 91 PHE A C 1
ATOM 742 O O . PHE A 1 91 ? 2.915 7.175 -7.750 1.00 93.50 91 PHE A O 1
ATOM 749 N N . LYS A 1 92 ? 4.102 7.919 -9.517 1.00 93.88 92 LYS A N 1
ATOM 750 C CA . LYS A 1 92 ? 5.105 8.638 -8.719 1.00 93.88 92 LYS A CA 1
ATOM 751 C C . LYS A 1 92 ? 4.466 9.688 -7.817 1.00 93.88 92 LYS A C 1
ATOM 753 O O . LYS A 1 92 ? 4.759 9.731 -6.625 1.00 93.88 92 LYS A O 1
ATOM 758 N N . ARG A 1 93 ? 3.537 10.489 -8.354 1.00 94.69 93 ARG A N 1
ATOM 759 C CA . ARG A 1 93 ? 2.803 11.485 -7.560 1.00 94.69 93 ARG A CA 1
ATOM 760 C C . ARG A 1 93 ? 2.014 10.841 -6.417 1.00 94.69 93 ARG A C 1
ATOM 762 O O . ARG A 1 93 ? 2.157 11.261 -5.274 1.00 94.69 93 ARG A O 1
ATOM 769 N N . LEU A 1 94 ? 1.239 9.794 -6.709 1.00 92.94 94 LEU A N 1
ATOM 770 C CA . LEU A 1 94 ? 0.445 9.079 -5.699 1.00 92.94 94 LEU A CA 1
ATOM 771 C C . LEU A 1 94 ? 1.324 8.392 -4.643 1.00 92.94 94 LEU A C 1
ATOM 773 O O . LEU A 1 94 ? 0.956 8.331 -3.471 1.00 92.94 94 LEU A O 1
ATOM 777 N N . ALA A 1 95 ? 2.500 7.907 -5.038 1.00 93.56 95 ALA A N 1
ATOM 778 C CA . ALA A 1 95 ? 3.477 7.327 -4.129 1.00 93.56 95 ALA A CA 1
ATOM 779 C C . ALA A 1 95 ? 4.056 8.380 -3.175 1.00 93.56 95 ALA A C 1
ATOM 781 O O . ALA A 1 95 ? 4.143 8.125 -1.976 1.00 93.56 95 ALA A O 1
ATOM 782 N N . ILE A 1 96 ? 4.389 9.574 -3.681 1.00 94.50 96 ILE A N 1
ATOM 783 C CA . ILE A 1 96 ? 4.838 10.701 -2.851 1.00 94.50 96 ILE A CA 1
ATOM 784 C C . ILE A 1 96 ? 3.753 11.077 -1.836 1.00 94.50 96 ILE A C 1
ATOM 786 O O . ILE A 1 96 ? 4.036 11.107 -0.641 1.00 94.50 96 ILE A O 1
ATOM 790 N N . GLU A 1 97 ? 2.509 11.269 -2.284 1.00 93.25 97 GLU A N 1
ATOM 791 C CA . GLU A 1 97 ? 1.369 11.569 -1.404 1.00 93.25 97 GLU A CA 1
ATOM 792 C C . GLU A 1 97 ? 1.175 10.481 -0.330 1.00 93.25 97 GLU A C 1
ATOM 794 O O . GLU A 1 97 ? 1.009 10.778 0.855 1.00 93.25 97 GLU A O 1
ATOM 799 N N . SER A 1 98 ?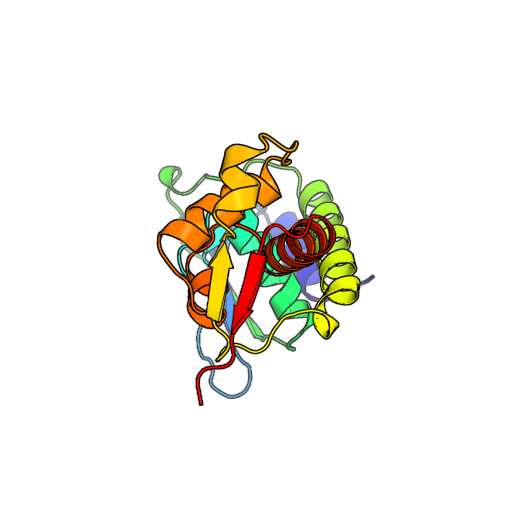 1.263 9.207 -0.725 1.00 91.56 98 SER A N 1
ATOM 800 C CA . SER A 1 98 ? 1.133 8.060 0.182 1.00 91.56 98 SER A CA 1
ATOM 801 C C . SER A 1 98 ? 2.246 8.013 1.232 1.00 91.56 98 SER A C 1
ATOM 803 O O . SER A 1 98 ? 1.981 7.725 2.400 1.00 91.56 98 SER A O 1
ATOM 805 N N . ILE A 1 99 ? 3.488 8.312 0.847 1.00 92.50 99 ILE A N 1
ATOM 806 C CA . ILE A 1 99 ? 4.635 8.354 1.764 1.00 92.50 99 ILE A CA 1
ATOM 807 C C . ILE A 1 99 ? 4.521 9.539 2.723 1.00 92.50 99 ILE A C 1
ATOM 809 O O . ILE A 1 99 ? 4.753 9.379 3.919 1.00 92.50 99 ILE A O 1
ATOM 813 N N . GLU A 1 100 ? 4.108 10.711 2.243 1.00 92.62 100 GLU A N 1
ATOM 814 C CA . GLU A 1 100 ? 3.866 11.871 3.103 1.00 92.62 100 GLU A CA 1
ATOM 815 C C . GLU A 1 100 ? 2.768 11.593 4.137 1.00 92.62 100 GLU A C 1
ATOM 817 O O . GLU A 1 100 ? 2.921 11.919 5.317 1.00 92.62 100 GLU A O 1
ATOM 822 N N . ASN A 1 101 ? 1.670 10.956 3.724 1.00 90.62 101 ASN A N 1
ATOM 823 C CA . ASN A 1 101 ? 0.590 10.566 4.631 1.00 90.62 101 ASN A CA 1
ATOM 824 C C . ASN A 1 101 ? 1.039 9.494 5.628 1.00 90.62 101 ASN A C 1
ATOM 826 O O . ASN A 1 101 ? 0.704 9.564 6.815 1.00 90.62 101 ASN A O 1
ATOM 830 N N . TYR A 1 102 ? 1.854 8.539 5.181 1.00 90.25 102 TYR A N 1
ATOM 831 C CA . TYR A 1 102 ? 2.495 7.571 6.060 1.00 90.25 102 TYR A CA 1
ATOM 832 C C . TYR A 1 102 ? 3.384 8.251 7.106 1.00 90.25 102 TYR A C 1
ATOM 834 O O . TYR A 1 102 ? 3.249 7.962 8.292 1.00 90.25 102 TYR A O 1
ATOM 842 N N . LEU A 1 103 ? 4.223 9.214 6.721 1.00 90.38 103 LEU A N 1
ATOM 843 C CA . LEU A 1 103 ? 5.093 9.923 7.664 1.00 90.38 103 LEU A CA 1
ATOM 844 C C . LEU A 1 103 ? 4.307 10.698 8.724 1.00 90.38 103 LEU A C 1
ATOM 846 O O . LEU A 1 103 ? 4.685 10.683 9.894 1.00 90.38 103 LEU A O 1
ATOM 850 N N . LYS A 1 104 ? 3.181 11.312 8.341 1.00 89.69 104 LYS A N 1
ATOM 851 C CA . LYS A 1 104 ? 2.278 12.014 9.270 1.00 89.69 104 LYS A CA 1
ATOM 852 C C . LYS A 1 104 ? 1.589 11.078 10.265 1.00 89.69 104 LYS A C 1
ATOM 854 O O . LYS A 1 104 ? 1.221 11.519 11.347 1.00 89.69 104 LYS A O 1
ATOM 859 N N . THR A 1 105 ? 1.384 9.812 9.903 1.00 86.88 105 THR A N 1
ATOM 860 C CA . THR A 1 105 ? 0.591 8.852 10.694 1.00 86.88 105 THR A CA 1
ATOM 861 C C . THR A 1 105 ? 1.429 7.786 11.395 1.00 86.88 105 THR A C 1
ATOM 863 O O . THR A 1 105 ? 0.935 7.146 12.319 1.00 86.88 105 THR A O 1
ATOM 866 N N . LYS A 1 106 ? 2.706 7.611 11.029 1.00 84.31 106 LYS A N 1
ATOM 867 C CA . LYS A 1 106 ? 3.592 6.557 11.554 1.00 84.31 106 LYS A CA 1
ATOM 868 C C . LYS A 1 106 ? 3.641 6.502 13.085 1.00 84.31 106 LYS A C 1
ATOM 870 O O . LYS A 1 106 ? 3.638 5.412 13.647 1.00 84.31 106 LYS A O 1
ATOM 875 N N . GLY A 1 107 ? 3.674 7.659 13.750 1.00 85.88 107 GLY A N 1
ATOM 876 C CA . GLY A 1 107 ? 3.710 7.756 15.216 1.00 85.88 107 GLY A CA 1
ATOM 877 C C . GLY A 1 107 ? 2.373 7.482 15.914 1.00 85.88 107 GLY A C 1
ATOM 878 O O . GLY A 1 107 ? 2.350 7.266 17.120 1.00 85.88 107 GLY A O 1
ATOM 879 N N . GLU A 1 108 ? 1.272 7.462 15.165 1.00 88.88 108 GLU A N 1
ATOM 880 C CA . GLU A 1 108 ? -0.091 7.311 15.687 1.00 88.88 108 GLU A CA 1
ATOM 881 C C . GLU A 1 108 ? -0.619 5.871 15.554 1.00 88.88 108 GLU A C 1
ATOM 883 O O . GLU A 1 108 ? -1.728 5.568 16.003 1.00 88.88 108 GLU A O 1
ATOM 888 N N . ARG A 1 109 ? 0.157 4.967 14.934 1.00 89.31 109 ARG A N 1
ATOM 889 C CA . ARG A 1 109 ? -0.212 3.554 14.791 1.00 89.31 109 ARG A CA 1
ATOM 890 C C . ARG A 1 109 ? -0.301 2.895 16.178 1.00 89.31 109 ARG A C 1
ATOM 892 O O . ARG A 1 109 ? 0.697 2.872 16.901 1.00 89.31 109 ARG A O 1
ATOM 899 N N . PRO A 1 110 ? -1.454 2.306 16.548 1.00 89.06 110 PRO A N 1
ATOM 900 C CA . PRO A 1 110 ? -1.571 1.552 17.791 1.00 89.06 110 PRO A CA 1
ATOM 901 C C . PRO A 1 110 ? -0.624 0.347 17.818 1.00 89.06 110 PRO A C 1
ATOM 903 O O . PRO A 1 110 ? -0.269 -0.204 16.778 1.00 89.06 110 PRO A O 1
ATOM 906 N N . SER A 1 111 ? -0.239 -0.102 19.011 1.00 90.94 111 SER A N 1
ATOM 907 C CA . SER A 1 111 ? 0.610 -1.286 19.155 1.00 90.94 111 SER A CA 1
ATOM 908 C C . SER A 1 111 ? -0.104 -2.569 18.715 1.00 90.94 111 SER A C 1
ATOM 910 O O . SER A 1 111 ? -1.274 -2.778 19.031 1.00 90.94 111 SER A O 1
ATOM 912 N N . ASP A 1 112 ? 0.634 -3.469 18.062 1.00 90.81 112 ASP A N 1
ATOM 913 C CA . ASP A 1 112 ? 0.103 -4.683 17.421 1.00 90.81 112 ASP A CA 1
ATOM 914 C C . ASP A 1 112 ? -0.609 -5.669 18.373 1.00 90.81 112 ASP A C 1
ATOM 916 O O . ASP A 1 112 ? -1.444 -6.460 17.933 1.00 90.81 112 ASP A O 1
ATOM 920 N N . HIS A 1 113 ? -0.295 -5.642 19.673 1.00 90.75 113 HIS A N 1
ATOM 921 C CA . HIS A 1 113 ? -0.896 -6.526 20.682 1.00 90.75 113 HIS A CA 1
ATOM 922 C C . HIS A 1 113 ? -2.280 -6.064 21.163 1.00 90.75 113 HIS A C 1
ATOM 924 O O . HIS A 1 113 ? -3.011 -6.854 21.761 1.00 90.75 113 HIS A O 1
ATOM 930 N N . LEU A 1 114 ? -2.649 -4.808 20.907 1.00 93.31 114 LEU A N 1
ATOM 931 C CA . LEU A 1 114 ? -3.905 -4.241 21.383 1.00 93.31 114 LEU A CA 1
ATO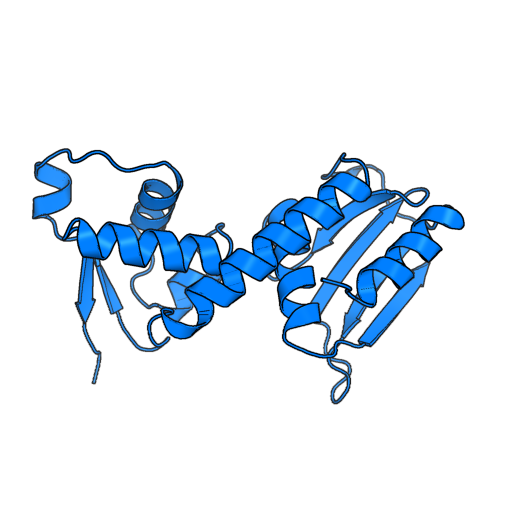M 932 C C . LEU A 1 114 ? -5.097 -4.828 20.625 1.00 93.31 114 LEU A C 1
ATOM 934 O O . LEU A 1 114 ? -4.989 -5.232 19.463 1.00 93.31 114 LEU A O 1
ATOM 938 N N . LYS A 1 115 ? -6.262 -4.820 21.279 1.00 94.06 115 LYS A N 1
ATOM 939 C CA . LYS A 1 115 ? -7.545 -5.132 20.649 1.00 94.06 115 LYS A CA 1
ATOM 940 C C . LYS A 1 115 ? -8.406 -3.888 20.467 1.00 94.06 115 LYS A C 1
ATOM 942 O O . LYS A 1 115 ? -8.435 -2.996 21.314 1.00 94.06 115 LYS A O 1
ATOM 947 N N . LEU A 1 116 ? -9.125 -3.851 19.358 1.00 94.38 116 LEU A N 1
ATOM 948 C CA . LEU A 1 116 ? -10.011 -2.793 18.909 1.00 94.38 116 LEU A CA 1
ATOM 949 C C . LEU A 1 116 ? -11.433 -3.345 18.836 1.00 94.38 116 LEU A C 1
ATOM 951 O O . LEU A 1 116 ? -11.683 -4.354 18.185 1.00 94.38 116 LEU A O 1
ATOM 955 N N . TYR A 1 117 ? -12.369 -2.670 19.497 1.00 93.31 117 TYR A N 1
ATOM 956 C CA . TYR A 1 117 ? -13.779 -3.051 19.504 1.00 93.31 117 TYR A CA 1
ATOM 957 C C . TYR A 1 117 ? -14.652 -1.890 19.052 1.00 93.31 117 TYR A C 1
ATOM 959 O O . TYR A 1 117 ? -14.474 -0.760 19.514 1.00 93.31 117 TYR A O 1
ATOM 967 N N . ILE A 1 118 ? -15.627 -2.180 18.193 1.00 93.38 118 ILE A N 1
ATOM 968 C CA . ILE A 1 118 ? -16.662 -1.224 17.798 1.00 93.38 118 ILE A CA 1
ATOM 969 C C . ILE A 1 118 ? -17.619 -1.045 18.978 1.00 93.38 118 ILE A C 1
ATOM 971 O O . ILE A 1 118 ? -18.080 -2.024 19.566 1.00 93.38 118 ILE A O 1
ATOM 975 N N . LYS A 1 119 ? -17.920 0.202 19.342 1.00 91.81 119 LYS A N 1
ATOM 976 C CA . LYS A 1 119 ? -18.909 0.503 20.380 1.00 91.81 119 LYS A CA 1
ATOM 977 C C . LYS A 1 119 ? -20.318 0.279 19.822 1.00 91.81 119 LYS A C 1
ATOM 979 O O . LYS A 1 119 ? -20.676 0.944 18.848 1.00 91.81 119 LYS A O 1
ATOM 984 N N . PRO A 1 120 ? -21.143 -0.606 20.414 1.00 89.19 120 PRO A N 1
ATOM 985 C CA . PRO A 1 120 ? -22.489 -0.881 19.908 1.00 89.19 120 PRO A CA 1
ATOM 986 C C . PRO A 1 120 ? -23.381 0.362 19.825 1.00 89.19 120 PRO A C 1
ATOM 988 O O . PRO A 1 120 ? -24.260 0.440 18.969 1.00 89.19 120 PRO A O 1
ATOM 991 N N . GLU A 1 121 ? -23.157 1.346 20.697 1.00 89.56 121 GLU A N 1
ATOM 992 C CA . GLU A 1 121 ? -23.891 2.612 20.709 1.00 89.56 121 GLU A CA 1
ATOM 993 C C . GLU A 1 121 ? -23.685 3.393 19.409 1.00 89.56 121 GLU A C 1
ATOM 995 O O . GLU A 1 121 ? -24.639 3.959 18.886 1.00 89.56 121 GLU A O 1
ATOM 1000 N N . PHE A 1 122 ? -22.471 3.363 18.850 1.00 89.94 122 PHE A N 1
ATOM 1001 C CA . PHE A 1 122 ? -22.131 4.081 17.622 1.00 89.94 122 PHE A CA 1
ATOM 1002 C C . PHE A 1 122 ? -22.900 3.554 16.403 1.00 89.94 122 PHE A C 1
ATOM 1004 O O . PHE A 1 122 ? -23.321 4.331 15.550 1.00 89.94 122 PHE A O 1
ATOM 1011 N N . ILE A 1 123 ? -23.138 2.239 16.347 1.00 84.12 123 ILE A N 1
ATOM 1012 C CA . ILE A 1 123 ? -23.924 1.607 15.276 1.00 84.12 123 ILE A CA 1
ATOM 1013 C C . ILE A 1 123 ? -25.386 2.075 15.344 1.00 84.12 123 ILE A C 1
ATOM 1015 O O . ILE A 1 123 ? -26.022 2.293 14.317 1.00 84.12 123 ILE A O 1
ATOM 1019 N N . LYS A 1 124 ? -25.920 2.265 16.557 1.00 80.44 124 LYS A N 1
ATOM 1020 C CA . LYS A 1 124 ? -27.315 2.676 16.770 1.00 80.44 124 LYS A CA 1
ATOM 1021 C C . LYS A 1 124 ? -27.561 4.152 16.473 1.00 80.44 124 LYS A C 1
ATOM 1023 O O . LYS A 1 124 ? -28.681 4.507 16.125 1.00 80.44 124 LYS A O 1
ATOM 1028 N N . THR A 1 125 ? -26.552 5.008 16.639 1.00 76.06 125 THR A N 1
ATOM 1029 C CA . THR A 1 125 ? -26.709 6.458 16.465 1.00 76.06 125 THR A CA 1
ATOM 1030 C C . THR A 1 125 ? -26.720 6.909 15.007 1.00 76.06 125 THR A C 1
ATOM 1032 O O . THR A 1 125 ? -27.119 8.038 14.751 1.00 76.06 125 THR A O 1
ATOM 1035 N N . GLY A 1 126 ? -26.307 6.060 14.057 1.00 69.81 126 GLY A N 1
ATOM 1036 C CA . GLY A 1 126 ? -26.339 6.389 12.626 1.00 69.81 126 GLY A CA 1
ATOM 1037 C C . GLY A 1 126 ? -25.425 7.555 12.238 1.00 69.81 126 GLY A C 1
ATOM 1038 O O . GLY A 1 126 ? -25.762 8.315 11.339 1.00 69.81 126 GLY A O 1
ATOM 1039 N N . ASN A 1 127 ? -24.299 7.728 12.938 1.00 80.25 127 ASN A N 1
ATOM 1040 C CA . ASN A 1 127 ? -23.340 8.786 12.619 1.00 80.25 127 ASN A CA 1
ATOM 1041 C C . ASN A 1 127 ? -22.735 8.571 11.228 1.00 80.25 127 ASN A C 1
ATOM 1043 O O . ASN A 1 127 ? -22.430 7.436 10.856 1.00 80.25 127 ASN A O 1
ATOM 1047 N N . ASP A 1 128 ? -22.464 9.668 10.522 1.00 85.88 128 ASP A N 1
ATOM 1048 C CA . ASP A 1 128 ? -21.816 9.607 9.217 1.00 85.88 128 ASP A CA 1
ATOM 1049 C C . ASP A 1 128 ? -20.413 9.002 9.324 1.00 85.88 128 ASP A C 1
ATOM 1051 O O . ASP A 1 128 ? -19.555 9.449 10.101 1.00 85.88 128 ASP A O 1
ATOM 1055 N N . VAL A 1 129 ? -20.176 7.990 8.498 1.00 91.12 129 VAL A N 1
ATOM 1056 C CA . VAL A 1 129 ? -18.873 7.367 8.282 1.00 91.12 129 VAL A CA 1
ATOM 1057 C C . VAL A 1 129 ? -18.491 7.524 6.822 1.00 91.12 129 VAL A C 1
ATOM 1059 O O . VAL A 1 129 ? -19.319 7.343 5.930 1.00 91.12 129 VAL A O 1
ATOM 1062 N N . VAL A 1 130 ? -17.235 7.886 6.574 1.00 93.00 130 VAL A N 1
ATOM 1063 C CA . VAL A 1 130 ? -16.703 7.892 5.205 1.00 93.00 130 VAL A CA 1
ATOM 1064 C C . VAL A 1 130 ? -16.352 6.469 4.773 1.00 93.00 130 VAL A C 1
ATOM 1066 O O . VAL A 1 130 ? -16.322 5.548 5.592 1.00 93.00 130 VAL A O 1
ATOM 1069 N N . GLN A 1 131 ? -16.083 6.275 3.483 1.00 90.50 131 GLN A N 1
ATOM 1070 C CA . GLN A 1 131 ? -15.861 4.949 2.908 1.00 90.50 131 GLN A CA 1
ATOM 1071 C C . GLN A 1 131 ? -14.721 4.185 3.600 1.00 90.50 131 GLN A C 1
ATOM 1073 O O . GLN A 1 131 ? -14.866 3.007 3.912 1.00 90.50 131 GLN A O 1
ATOM 1078 N N . GLU A 1 132 ? -13.607 4.851 3.892 1.00 91.38 132 GLU A N 1
ATOM 1079 C CA . GLU A 1 132 ? -12.437 4.258 4.546 1.00 91.38 132 GLU A CA 1
ATOM 1080 C C . GLU A 1 132 ? -12.747 3.836 5.987 1.00 91.38 132 GLU A C 1
ATOM 1082 O O . GLU A 1 132 ? -12.360 2.758 6.432 1.00 91.38 132 GLU A O 1
ATOM 1087 N N . GLU A 1 133 ? -13.493 4.665 6.717 1.00 93.69 133 GLU A N 1
ATOM 1088 C CA . GLU A 1 133 ? -13.943 4.345 8.071 1.00 93.69 133 GLU A CA 1
ATOM 1089 C C . GLU A 1 133 ? -14.902 3.155 8.065 1.00 93.69 133 GLU A C 1
ATOM 1091 O O . GLU A 1 133 ? -14.784 2.269 8.908 1.00 93.69 133 GLU A O 1
ATOM 1096 N N . PHE A 1 134 ? -15.824 3.107 7.102 1.00 92.69 134 PHE A N 1
ATOM 1097 C CA . PHE A 1 134 ? -16.752 1.994 6.945 1.00 92.69 134 PHE A CA 1
ATOM 1098 C C . PHE A 1 134 ? -16.021 0.685 6.620 1.00 92.69 134 PHE A C 1
ATOM 1100 O O . PHE A 1 134 ? -16.246 -0.322 7.288 1.00 92.69 134 PHE A O 1
ATOM 1107 N N . ASN A 1 135 ? -15.082 0.707 5.671 1.00 91.81 135 ASN A N 1
ATOM 1108 C CA . ASN A 1 135 ? -14.264 -0.458 5.319 1.00 91.81 135 ASN A CA 1
ATOM 1109 C C . ASN A 1 135 ? -13.472 -0.988 6.526 1.00 91.81 135 ASN A C 1
ATOM 1111 O O . ASN A 1 135 ? -13.386 -2.200 6.755 1.00 91.81 135 ASN A O 1
ATOM 1115 N N . LEU A 1 136 ? -12.924 -0.078 7.336 1.00 94.44 136 LEU A N 1
ATOM 1116 C CA . LEU A 1 136 ? -12.248 -0.436 8.574 1.00 94.44 136 LEU A CA 1
ATOM 1117 C C . LEU A 1 136 ? -13.217 -1.039 9.601 1.00 94.44 136 LEU A C 1
ATOM 1119 O O . LEU A 1 136 ? -12.880 -2.041 10.226 1.00 94.44 136 LEU A O 1
ATOM 1123 N N . LEU A 1 137 ? -14.420 -0.482 9.767 1.00 93.62 137 LEU A N 1
ATOM 1124 C CA . LEU A 1 137 ? -15.447 -1.051 10.648 1.00 93.62 137 LEU A CA 1
ATOM 1125 C C . LEU A 1 137 ? -15.858 -2.464 10.208 1.00 93.62 137 LEU A C 1
ATOM 1127 O O . LEU A 1 137 ? -15.992 -3.336 11.063 1.00 93.62 137 LEU A O 1
ATOM 1131 N N . CYS A 1 138 ? -15.994 -2.722 8.905 1.00 92.56 138 CYS A N 1
ATOM 1132 C CA . CYS A 1 138 ? -16.229 -4.072 8.386 1.00 92.56 138 CYS A CA 1
ATOM 1133 C C . CYS A 1 138 ? -15.096 -5.026 8.782 1.00 92.56 138 CYS A C 1
ATOM 1135 O O . CYS A 1 138 ? -15.360 -6.089 9.338 1.00 92.56 138 CYS A O 1
ATOM 1137 N N . THR A 1 139 ? -13.839 -4.608 8.594 1.00 93.69 139 THR A N 1
ATOM 1138 C CA . THR A 1 139 ? -12.671 -5.413 8.993 1.00 93.69 139 THR A CA 1
ATOM 1139 C C . THR A 1 139 ? -12.666 -5.682 10.501 1.00 93.69 139 THR A C 1
ATOM 1141 O O . THR A 1 139 ? -12.407 -6.803 10.931 1.00 93.69 139 THR A O 1
ATOM 1144 N N . LEU A 1 140 ? -13.005 -4.675 11.313 1.00 94.31 140 LEU A N 1
ATOM 1145 C CA . LEU A 1 140 ? -13.087 -4.784 12.773 1.00 94.31 140 LEU A CA 1
ATOM 1146 C C . LEU A 1 140 ? -14.204 -5.716 13.262 1.00 94.31 140 LEU A C 1
ATOM 1148 O O . LEU A 1 140 ? -14.135 -6.214 14.387 1.00 94.31 140 LEU A O 1
ATOM 1152 N N . GLY A 1 141 ? -15.230 -5.947 12.439 1.00 91.00 141 GLY A N 1
ATOM 1153 C CA . GLY A 1 141 ? -16.275 -6.931 12.711 1.00 91.00 141 GLY A CA 1
ATOM 1154 C C . GLY A 1 141 ? -15.761 -8.373 12.678 1.00 91.00 141 GLY A C 1
ATOM 1155 O O . GLY A 1 141 ? -16.299 -9.224 13.384 1.00 91.00 141 GLY A O 1
ATOM 1156 N N . GLU A 1 142 ? -14.702 -8.634 11.910 1.00 93.00 142 GLU A N 1
ATOM 1157 C CA . GLU A 1 142 ? -14.111 -9.965 11.731 1.00 93.00 142 GLU A CA 1
ATOM 1158 C C . GLU A 1 142 ? -12.814 -10.143 12.535 1.00 93.00 142 GLU A C 1
ATOM 1160 O O . GLU A 1 142 ? -12.586 -11.193 13.138 1.00 93.00 142 GLU A O 1
ATOM 1165 N N . TYR A 1 143 ? -11.981 -9.101 12.594 1.00 94.25 143 TYR A N 1
ATOM 1166 C CA . TYR A 1 143 ? -10.665 -9.113 13.230 1.00 94.25 143 TYR A CA 1
ATOM 1167 C C . TYR A 1 143 ? -10.564 -7.981 14.246 1.00 94.25 143 TYR A C 1
ATOM 1169 O O . TYR A 1 143 ? -10.732 -6.815 13.910 1.00 94.25 143 TYR A O 1
ATOM 1177 N N . ASN A 1 144 ? -10.236 -8.296 15.498 1.00 93.06 144 ASN A N 1
ATOM 1178 C CA . ASN A 1 144 ? -10.176 -7.284 16.558 1.00 93.06 144 ASN A CA 1
ATOM 1179 C C . ASN A 1 144 ? -8.761 -6.973 17.046 1.00 93.06 144 ASN A C 1
ATOM 1181 O O . ASN A 1 144 ? -8.595 -6.028 17.805 1.00 93.06 144 ASN A O 1
ATOM 1185 N N . LYS A 1 145 ? -7.731 -7.722 16.650 1.00 94.50 145 LYS A N 1
ATOM 1186 C CA . LYS A 1 145 ? -6.347 -7.441 17.047 1.00 94.50 145 LYS A CA 1
ATOM 1187 C C . LYS A 1 145 ? -5.700 -6.482 16.053 1.00 94.50 145 LYS A C 1
ATOM 1189 O O . LYS A 1 145 ? -5.862 -6.657 14.851 1.00 94.50 145 LYS A O 1
ATOM 1194 N N . VAL A 1 146 ? -4.942 -5.498 16.541 1.00 92.38 146 VAL A N 1
ATOM 1195 C CA . VAL A 1 146 ? -4.298 -4.489 15.681 1.00 92.38 146 VAL A CA 1
ATOM 1196 C C . VAL A 1 146 ? -3.426 -5.140 14.604 1.00 92.38 146 VAL A C 1
ATOM 1198 O O . VAL A 1 146 ? -3.565 -4.776 13.441 1.00 92.38 146 VAL A O 1
ATOM 1201 N N . SER A 1 147 ? -2.597 -6.134 14.951 1.00 90.69 147 SER A N 1
ATOM 1202 C CA . SER A 1 147 ? -1.794 -6.866 13.955 1.00 90.69 147 SER A CA 1
ATOM 1203 C C . SER A 1 147 ? -2.640 -7.405 12.803 1.00 90.69 147 SER A C 1
ATOM 1205 O O . SER A 1 147 ? -2.290 -7.230 11.640 1.00 90.69 147 SER A O 1
ATOM 1207 N N . ASP A 1 148 ? -3.774 -8.012 13.141 1.00 91.06 148 ASP A N 1
ATOM 1208 C CA . ASP A 1 148 ? -4.620 -8.731 12.196 1.00 91.06 148 ASP A CA 1
ATOM 1209 C C . ASP A 1 148 ? -5.398 -7.736 11.331 1.00 91.06 148 ASP A C 1
ATOM 1211 O O . ASP A 1 148 ? -5.530 -7.933 10.130 1.00 91.06 148 ASP A O 1
ATOM 1215 N N . VAL A 1 149 ? -5.835 -6.610 11.904 1.00 92.44 149 VAL A N 1
ATOM 1216 C CA . VAL A 1 149 ? -6.482 -5.523 11.155 1.00 92.44 149 VAL A CA 1
ATOM 1217 C C . VAL A 1 149 ? -5.542 -4.958 10.093 1.00 92.44 149 VAL A C 1
ATOM 1219 O O . VAL A 1 149 ? -5.948 -4.823 8.947 1.00 92.44 149 VAL A O 1
ATOM 1222 N N . TYR A 1 150 ? -4.283 -4.668 10.433 1.00 89.81 150 TYR A N 1
ATOM 1223 C CA . TYR A 1 150 ? -3.312 -4.160 9.452 1.00 89.81 150 TYR A CA 1
ATOM 1224 C C . TYR A 1 150 ? -2.867 -5.220 8.435 1.00 89.81 150 TYR A C 1
ATOM 1226 O O . TYR A 1 150 ? -2.358 -4.874 7.375 1.00 89.81 150 TYR A O 1
ATOM 1234 N N . GLU A 1 151 ? -3.034 -6.507 8.740 1.00 86.06 151 GLU A N 1
ATOM 1235 C CA . GLU A 1 151 ? -2.736 -7.588 7.799 1.00 86.06 151 GLU A CA 1
ATOM 1236 C C . GLU A 1 151 ? -3.903 -7.875 6.844 1.00 86.06 151 GLU A C 1
ATOM 1238 O O . GLU A 1 151 ? -3.677 -8.180 5.674 1.00 86.06 151 GLU A O 1
ATOM 1243 N N . LYS A 1 152 ? -5.141 -7.824 7.346 1.00 87.31 152 LYS A N 1
ATOM 1244 C CA . LYS A 1 152 ? -6.342 -8.268 6.626 1.00 87.31 152 LYS A CA 1
ATOM 1245 C C . LYS A 1 152 ? -7.157 -7.132 6.024 1.00 87.31 152 LYS A C 1
ATOM 1247 O O . LYS A 1 152 ? -7.918 -7.379 5.093 1.00 87.31 152 LYS A O 1
ATOM 1252 N N . CYS A 1 153 ? -7.027 -5.906 6.530 1.00 87.38 153 CYS A N 1
ATOM 1253 C CA . CYS A 1 153 ? -7.707 -4.770 5.927 1.00 87.38 153 CYS A CA 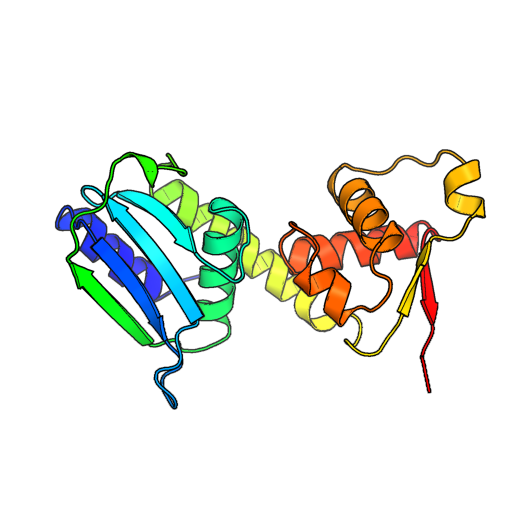1
ATOM 1254 C C . CYS A 1 153 ? -7.092 -4.489 4.561 1.00 87.38 153 CYS A C 1
ATOM 1256 O O . CYS A 1 153 ? -5.877 -4.368 4.419 1.00 87.38 153 CYS A O 1
ATOM 1258 N N . GLU A 1 154 ? -7.936 -4.328 3.548 1.00 82.94 154 GLU A N 1
ATOM 1259 C CA . GLU A 1 154 ? -7.433 -4.062 2.211 1.00 82.94 154 GLU A CA 1
ATOM 1260 C C . GLU A 1 154 ? -6.804 -2.676 2.089 1.00 82.94 154 GLU A C 1
ATOM 1262 O O . GLU A 1 154 ? -6.169 -2.428 1.081 1.00 82.94 154 GLU A O 1
ATOM 1267 N N . MET A 1 155 ? -7.030 -1.734 3.007 1.00 87.31 155 MET A N 1
ATOM 1268 C CA . MET A 1 155 ? -6.529 -0.348 2.956 1.00 87.31 155 MET A CA 1
ATOM 1269 C C . MET A 1 155 ? -5.007 -0.243 3.165 1.00 87.31 155 MET A C 1
ATOM 1271 O O . MET A 1 155 ? -4.370 -1.158 3.674 1.00 87.31 155 MET A O 1
ATOM 1275 N N . LEU A 1 156 ? -4.409 0.884 2.772 1.00 84.94 156 LEU A N 1
ATOM 1276 C CA . LEU A 1 156 ? -3.007 1.187 3.076 1.00 84.94 156 LEU A CA 1
ATOM 1277 C C . LEU A 1 156 ? -2.831 1.412 4.581 1.00 84.94 156 LEU A C 1
ATOM 1279 O O . LEU A 1 156 ? -3.701 1.991 5.229 1.00 84.94 156 LEU A O 1
ATOM 1283 N N . ASP A 1 157 ? -1.677 1.044 5.142 1.00 86.19 157 ASP A N 1
ATOM 1284 C CA . ASP A 1 157 ? -1.405 1.182 6.582 1.00 86.19 157 ASP A CA 1
ATOM 1285 C C . ASP A 1 157 ? -1.709 2.594 7.119 1.00 86.19 157 ASP A C 1
ATOM 1287 O O . ASP A 1 157 ? -2.251 2.762 8.215 1.00 86.19 157 ASP A O 1
ATOM 1291 N N . HIS A 1 158 ? -1.382 3.633 6.350 1.00 86.69 158 HIS A N 1
ATOM 1292 C CA . HIS A 1 158 ? -1.650 5.015 6.746 1.00 86.69 158 HIS A CA 1
ATOM 1293 C C . HIS A 1 158 ? -3.141 5.374 6.670 1.00 86.69 158 HIS A C 1
ATOM 1295 O O . HIS A 1 158 ? -3.625 6.113 7.525 1.00 86.69 158 HIS A O 1
ATOM 1301 N N . GLU A 1 159 ? -3.883 4.818 5.708 1.00 89.50 159 GLU A N 1
ATOM 1302 C CA . GLU A 1 159 ? -5.339 4.969 5.610 1.00 89.50 159 GLU A CA 1
ATOM 1303 C C . GLU A 1 159 ? -6.026 4.287 6.799 1.00 89.50 159 GLU A C 1
ATOM 1305 O O . GLU A 1 159 ? -6.909 4.879 7.416 1.00 89.50 159 GLU A O 1
ATOM 1310 N N . ILE A 1 160 ? -5.573 3.083 7.179 1.00 91.88 160 ILE A N 1
ATOM 1311 C CA . ILE A 1 160 ? -6.055 2.368 8.372 1.00 91.88 160 ILE A CA 1
ATOM 1312 C C . ILE A 1 160 ? -5.811 3.224 9.611 1.00 91.88 160 ILE A C 1
ATOM 1314 O O . ILE A 1 160 ? -6.724 3.463 10.400 1.00 91.88 160 ILE A O 1
ATOM 1318 N N . THR A 1 161 ? -4.588 3.733 9.767 1.00 92.06 161 THR A N 1
ATOM 1319 C CA . THR A 1 161 ? -4.215 4.571 10.913 1.00 92.06 161 THR A CA 1
ATOM 1320 C C . THR A 1 161 ? -5.071 5.837 10.975 1.00 92.06 161 THR A C 1
ATOM 1322 O O . THR A 1 161 ? -5.592 6.184 12.034 1.00 92.06 161 THR A O 1
ATOM 1325 N N . TYR A 1 162 ? -5.280 6.505 9.841 1.00 91.75 162 TYR A N 1
ATOM 1326 C CA . TYR A 1 162 ? -6.108 7.704 9.761 1.00 91.75 162 TYR A CA 1
ATOM 1327 C C . TYR A 1 162 ? -7.577 7.419 10.103 1.00 91.75 162 TYR A C 1
ATOM 1329 O O . TYR A 1 162 ? -8.181 8.130 10.912 1.00 91.75 162 TYR A O 1
ATOM 1337 N N . ALA A 1 163 ? -8.136 6.337 9.559 1.00 93.44 163 ALA A N 1
ATOM 1338 C CA . ALA A 1 163 ? -9.491 5.898 9.861 1.00 93.44 163 ALA A CA 1
ATOM 1339 C C . ALA A 1 163 ? -9.651 5.533 11.348 1.00 93.44 163 ALA A C 1
ATOM 1341 O O . ALA A 1 163 ? -10.633 5.934 11.971 1.00 93.44 163 ALA A O 1
ATOM 1342 N N . LEU A 1 164 ? -8.662 4.876 11.967 1.00 93.94 164 LEU A N 1
ATOM 1343 C CA . LEU A 1 164 ? -8.654 4.599 13.408 1.00 93.94 164 LEU A CA 1
ATOM 1344 C C . LEU A 1 164 ? -8.666 5.883 14.244 1.00 93.94 164 LEU A C 1
ATOM 1346 O O . LEU A 1 164 ? -9.445 5.986 15.195 1.00 93.94 164 LEU A O 1
ATOM 1350 N N . ILE A 1 165 ? -7.839 6.874 13.896 1.00 92.19 165 ILE A N 1
ATOM 1351 C CA . ILE A 1 165 ? -7.811 8.173 14.584 1.00 92.19 165 ILE A CA 1
ATOM 1352 C C . ILE A 1 165 ? -9.189 8.839 14.512 1.00 92.19 165 ILE A C 1
ATOM 1354 O O . ILE A 1 165 ? -9.703 9.307 15.532 1.00 92.19 165 ILE A O 1
ATOM 1358 N N . ASN A 1 166 ? -9.809 8.870 13.332 1.00 92.94 166 ASN A N 1
ATOM 1359 C CA . ASN A 1 166 ? -11.100 9.528 13.146 1.00 92.94 166 ASN A CA 1
ATOM 1360 C C . ASN A 1 166 ? -12.239 8.781 13.843 1.00 92.94 166 ASN A C 1
ATOM 1362 O O . ASN A 1 166 ? -13.010 9.402 14.576 1.00 92.94 166 ASN A O 1
ATOM 1366 N N . LEU A 1 167 ? -12.296 7.452 13.732 1.00 93.38 167 LEU A N 1
ATOM 1367 C CA . LEU A 1 167 ? -13.254 6.628 14.472 1.00 93.38 167 LEU A CA 1
ATOM 1368 C C . LEU A 1 167 ? -13.094 6.800 15.987 1.00 93.38 167 LEU A C 1
ATOM 1370 O O . LEU A 1 167 ? -14.085 6.865 16.716 1.00 93.38 167 LEU A O 1
ATOM 1374 N N . ARG A 1 168 ? -11.862 6.944 16.487 1.00 91.94 168 ARG A N 1
ATOM 1375 C CA . ARG A 1 168 ? -11.614 7.234 17.904 1.00 91.94 168 ARG A CA 1
ATOM 1376 C C . ARG A 1 168 ? -12.128 8.620 18.301 1.00 91.94 168 ARG A C 1
ATOM 1378 O O . ARG A 1 168 ? -12.772 8.731 19.342 1.00 91.94 168 ARG A O 1
ATOM 1385 N N . LYS A 1 169 ? -11.911 9.653 17.475 1.00 91.06 169 LYS A N 1
ATOM 1386 C CA . LYS A 1 169 ? -12.468 11.010 17.682 1.00 91.06 169 LYS A CA 1
ATOM 1387 C C . LYS A 1 169 ? -13.998 11.009 17.681 1.00 91.06 169 LYS A C 1
ATOM 1389 O O . LYS A 1 169 ? -14.604 11.683 18.505 1.00 91.06 169 LYS A O 1
ATOM 1394 N N . LYS A 1 170 ? -14.612 10.195 16.818 1.00 92.50 170 LYS A N 1
ATOM 1395 C CA . LYS A 1 170 ? -16.064 9.950 16.764 1.00 92.50 170 LYS A CA 1
ATOM 1396 C C . LYS A 1 170 ? -16.580 9.074 17.909 1.00 92.50 170 LYS A C 1
ATOM 1398 O O . LYS A 1 170 ? -17.762 8.747 17.945 1.00 92.50 170 LYS A O 1
ATOM 1403 N N . ASN A 1 171 ? -15.710 8.674 18.840 1.00 90.88 171 ASN A N 1
ATOM 1404 C CA . ASN A 1 171 ? -16.034 7.783 19.947 1.00 90.88 171 ASN A CA 1
ATOM 1405 C C . ASN A 1 171 ? -16.609 6.424 19.485 1.00 90.88 171 ASN A C 1
ATOM 1407 O O . ASN A 1 171 ? -17.321 5.771 20.242 1.00 90.88 171 ASN A O 1
ATOM 1411 N N . ALA A 1 172 ? -16.291 5.994 18.260 1.00 92.69 172 ALA A N 1
ATOM 1412 C CA . ALA A 1 172 ? -16.841 4.803 17.614 1.00 92.69 172 ALA A CA 1
ATOM 1413 C C . ALA A 1 172 ? -16.160 3.503 18.053 1.00 92.69 172 ALA A C 1
ATOM 1415 O O . ALA A 1 172 ? -16.774 2.440 18.042 1.00 92.69 172 ALA A O 1
ATOM 1416 N N . ILE A 1 173 ? -14.886 3.583 18.442 1.00 93.25 173 ILE A N 1
ATOM 1417 C CA . ILE A 1 173 ? -14.061 2.423 18.787 1.00 93.25 173 ILE A CA 1
ATOM 1418 C C . ILE A 1 173 ? -13.489 2.537 20.202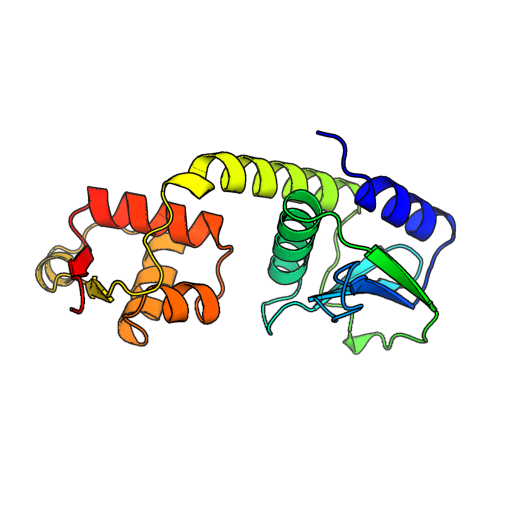 1.00 93.25 173 ILE A C 1
ATOM 1420 O O . ILE A 1 173 ? -13.290 3.631 20.739 1.00 93.25 173 ILE A O 1
ATOM 1424 N N . LYS A 1 174 ? -13.220 1.388 20.821 1.00 91.44 174 LYS A N 1
ATOM 1425 C CA . LYS A 1 174 ? -12.546 1.252 22.115 1.00 91.44 174 LYS A CA 1
ATOM 1426 C C . LYS A 1 174 ? -11.292 0.401 21.947 1.00 91.44 174 LYS A C 1
ATOM 1428 O O . LYS A 1 174 ? -11.352 -0.668 21.349 1.00 91.44 174 LYS A O 1
ATOM 1433 N N . VAL A 1 175 ? -10.186 0.864 22.524 1.00 89.06 175 VAL A N 1
ATOM 1434 C CA . VAL A 1 175 ? -8.928 0.113 22.600 1.00 89.06 175 VAL A CA 1
ATOM 1435 C C . VAL A 1 175 ? -8.877 -0.624 23.936 1.00 89.06 175 VAL A C 1
ATOM 1437 O O . VAL A 1 175 ? -9.193 -0.039 24.975 1.00 89.06 175 VAL A O 1
ATOM 1440 N N . VAL A 1 176 ? -8.512 -1.900 23.908 1.00 88.69 176 VAL A N 1
ATOM 1441 C CA . VAL A 1 176 ? -8.375 -2.757 25.087 1.00 88.69 176 VAL A CA 1
ATOM 1442 C C . VAL A 1 176 ? -7.014 -3.433 25.030 1.00 88.69 176 VAL A C 1
ATOM 1444 O O . VAL A 1 176 ? -6.667 -4.054 24.026 1.00 88.69 176 VAL A O 1
ATOM 1447 N N . ASP A 1 177 ? -6.252 -3.297 26.109 1.00 80.69 177 ASP A N 1
ATOM 1448 C CA . ASP A 1 177 ? -4.996 -4.013 26.280 1.00 80.69 177 ASP A CA 1
ATOM 1449 C C . ASP A 1 177 ? -5.277 -5.437 26.772 1.00 80.69 177 ASP A C 1
ATOM 1451 O O . ASP A 1 177 ? -6.094 -5.643 27.676 1.00 80.69 177 ASP A O 1
ATOM 1455 N N . VAL A 1 178 ? -4.627 -6.414 26.150 1.00 64.06 178 VAL A N 1
ATOM 1456 C CA . VAL A 1 178 ? -4.721 -7.820 26.537 1.00 64.06 178 VAL A CA 1
ATOM 1457 C C . VAL A 1 178 ? -3.424 -8.147 27.256 1.00 64.06 178 VAL A C 1
ATOM 1459 O O . VAL A 1 178 ? -2.427 -8.472 26.615 1.00 64.06 178 VAL A O 1
ATOM 1462 N N . LYS A 1 179 ? -3.447 -7.996 28.582 1.00 53.75 179 LYS A N 1
ATOM 1463 C CA . LYS A 1 179 ? -2.388 -8.508 29.454 1.00 53.75 179 LYS A CA 1
ATOM 1464 C C . LYS A 1 179 ? -2.350 -10.030 29.438 1.00 53.75 179 LYS A C 1
ATOM 1466 O O . LYS A 1 179 ? -3.445 -10.636 29.381 1.00 53.75 179 LYS A O 1
#

Sequence (179 aa):
MDLKIFEIIDEQNIVCFTGRLNLLKPQTNEHVGSIIFIDGQIVNALWKGCAPFKALMNLFIKFYEQDLKVVVEPELIDEKYIKLSYPLEKFKRLAIESIENYLKTKGERPSDHLKLYIKPEFIKTGNDVVQEEFNLLCTLGEYNKVSDVYEKCEMLDHEITYALINLRKKNAIKVVDVK